Protein AF-A0A534VDP4-F1 (afdb_monomer)

Radius of gyration: 21.93 Å; Cα contacts (8 Å, |Δi|>4): 226; chains: 1; bounding box: 38×55×83 Å

Solvent-accessible surface area (backbone atoms only — not comparable to full-atom values): 10313 Å² total; per-residue (Å²): 131,83,80,79,76,60,38,31,53,46,37,20,30,48,20,50,58,31,51,79,58,46,34,67,37,34,38,38,36,49,53,99,68,32,39,43,32,43,25,36,64,66,76,95,73,63,87,63,66,56,49,60,52,45,65,58,39,66,80,67,73,79,76,67,51,76,46,76,42,43,55,71,54,36,49,51,47,34,54,53,57,58,73,68,61,74,84,68,97,62,83,78,63,57,87,42,54,25,48,43,32,20,39,52,15,44,52,38,51,75,67,62,44,46,68,41,36,37,37,38,44,94,60,35,36,37,40,30,30,26,44,89,87,64,52,78,46,76,51,76,43,49,54,73,73,49,48,65,60,42,48,52,67,58,52,59,66,68,60,77,78,73,83,80,77,79,84,87,81,78,85,88,86,83,90,87,132

Sequence (177 aa):
MAATKPYDEDLRAIGQALEARNISVFELKRLADRYVIEGTPQETSSLRTKVRQWYLQLRSGSIAESLTFRLADVEKLSQAGRAKRSRPRHLPDFYSVSNTLRTVGAYLDAKGVELVELHKRPISITLSYRDKEGHQQGEDRTVSSFYNLFLELYGKRGQQKTLTVKHPNSQPSALTS

Secondary structure (DSSP, 8-sta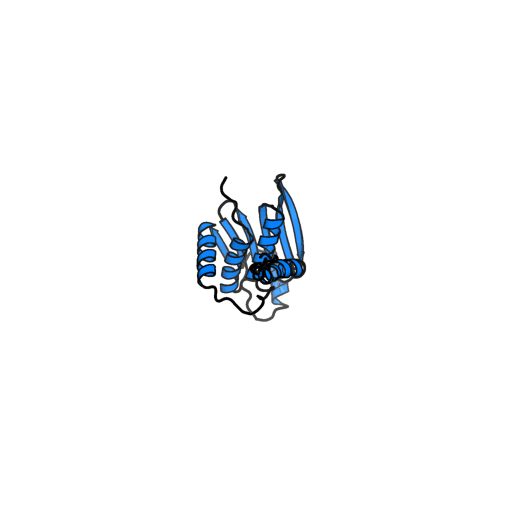te):
---PPPHHHHHHHHHHHHHTTTEEEEEEEE-SSEEEEEEEE---S-TTHHHHHHHHHHTTT---EEEEEEHHHHHHHHHHHHHT----SS---TTSHHHHHHHHHHHHHHHT-EEEEEEE-SSEEEEEEE-TTS-EEEEEEEGGGGHHHHHHHHHHHHHTTS---------------

Nearest PDB structures (foldseek):
  7ype-assembly1_A  TM=2.762E-01  e=1.159E-01  African swine fever virus
  8yvp-assembly1_N  TM=1.868E-01  e=3.536E-01  Mus musculus
  6mse-assembly1_J  TM=1.710E-01  e=2.965E-01  Homo sapiens
  3unb-assembly2_s  TM=1.964E-01  e=1.364E+00  Mus musculus
  6upl-assembly1_G  TM=1.702E-01  e=7.152E-01  Homo sapiens

Structure (mmCIF, N/CA/C/O backbone):
data_AF-A0A534VDP4-F1
#
_entry.id   AF-A0A534VDP4-F1
#
loop_
_atom_site.group_PDB
_atom_site.id
_atom_site.type_symbol
_atom_site.label_atom_id
_atom_site.label_alt_id
_atom_site.label_comp_id
_atom_site.label_asym_id
_atom_site.label_entity_id
_atom_site.label_seq_id
_atom_site.pdbx_PDB_ins_code
_atom_site.Cartn_x
_atom_site.Cartn_y
_atom_site.Cartn_z
_atom_site.occupancy
_atom_site.B_iso_or_equiv
_atom_site.auth_seq_id
_atom_site.auth_comp_id
_atom_site.auth_asym_id
_atom_site.auth_atom_id
_atom_site.pdbx_PDB_model_num
ATOM 1 N N . MET A 1 1 ? -20.821 -11.736 11.669 1.00 28.06 1 MET A N 1
ATOM 2 C CA . MET A 1 1 ? -20.000 -10.603 11.194 1.00 28.06 1 MET A CA 1
ATOM 3 C C . MET A 1 1 ? -18.763 -11.187 10.537 1.00 28.06 1 MET A C 1
ATOM 5 O O . MET A 1 1 ? -18.021 -11.882 11.216 1.00 28.06 1 MET A O 1
ATOM 9 N N . ALA A 1 2 ? -18.613 -11.047 9.217 1.00 30.70 2 ALA A N 1
ATOM 10 C CA . ALA A 1 2 ? -17.430 -11.555 8.526 1.00 30.70 2 ALA A CA 1
ATOM 11 C C . ALA A 1 2 ? -16.209 -10.770 9.022 1.00 30.70 2 ALA A C 1
ATOM 13 O O . ALA A 1 2 ? -16.245 -9.543 9.022 1.00 30.70 2 ALA A O 1
ATOM 14 N N . ALA A 1 3 ? -15.177 -11.468 9.497 1.00 41.75 3 ALA A N 1
ATOM 15 C CA . ALA A 1 3 ? -13.932 -10.834 9.904 1.00 41.75 3 ALA A CA 1
ATOM 16 C C . ALA A 1 3 ? -13.376 -10.046 8.711 1.00 41.75 3 ALA A C 1
ATOM 18 O O . ALA A 1 3 ? -13.068 -10.628 7.669 1.00 41.75 3 ALA A O 1
ATOM 19 N N . THR A 1 4 ? -13.303 -8.725 8.845 1.00 59.84 4 THR A N 1
ATOM 20 C CA . THR A 1 4 ? -12.647 -7.861 7.868 1.00 59.84 4 THR A CA 1
ATOM 21 C C . THR A 1 4 ? -11.194 -8.320 7.780 1.00 59.84 4 THR A C 1
ATOM 23 O O . THR A 1 4 ? -10.489 -8.338 8.789 1.00 59.84 4 THR A O 1
ATOM 26 N N . LYS A 1 5 ? -10.772 -8.803 6.608 1.00 69.69 5 LYS A N 1
ATOM 27 C CA . LYS A 1 5 ? -9.397 -9.273 6.403 1.00 69.69 5 LYS A CA 1
ATOM 28 C C . LYS A 1 5 ? -8.413 -8.114 6.612 1.00 69.69 5 LYS A C 1
ATOM 30 O O . LYS A 1 5 ? -8.746 -6.992 6.230 1.00 69.69 5 LYS A O 1
ATOM 35 N N . PRO A 1 6 ? -7.233 -8.374 7.201 1.00 86.50 6 PRO A N 1
ATOM 36 C CA . PRO A 1 6 ? -6.252 -7.330 7.461 1.00 86.50 6 PRO A CA 1
ATOM 37 C C . PRO A 1 6 ? -5.629 -6.819 6.155 1.00 86.50 6 PRO A C 1
ATOM 39 O O . PRO A 1 6 ? -5.241 -7.597 5.276 1.00 86.50 6 PRO A O 1
ATOM 42 N N . TYR A 1 7 ? -5.518 -5.499 6.031 1.00 91.75 7 TYR A N 1
ATOM 43 C CA . TYR A 1 7 ? -4.929 -4.829 4.877 1.00 91.75 7 TYR A CA 1
ATOM 44 C C . TYR A 1 7 ? -3.449 -5.180 4.688 1.00 91.75 7 TYR A C 1
ATOM 46 O O . TYR A 1 7 ? -2.970 -5.174 3.553 1.00 91.75 7 TYR A O 1
ATOM 54 N N . ASP A 1 8 ? -2.703 -5.491 5.756 1.00 91.06 8 ASP A N 1
ATOM 55 C CA . ASP A 1 8 ? -1.277 -5.836 5.663 1.00 91.06 8 ASP A CA 1
ATOM 56 C C . ASP A 1 8 ? -0.998 -7.063 4.777 1.00 91.06 8 ASP A C 1
ATOM 58 O O . ASP A 1 8 ? 0.083 -7.176 4.184 1.00 91.06 8 ASP A O 1
ATOM 62 N N . GLU A 1 9 ? -1.946 -7.994 4.684 1.00 89.69 9 GLU A N 1
ATOM 63 C CA . GLU A 1 9 ? -1.831 -9.187 3.849 1.00 89.69 9 GLU A CA 1
ATOM 64 C C . GLU A 1 9 ? -2.246 -8.910 2.408 1.00 89.69 9 GLU A C 1
ATOM 66 O O . GLU A 1 9 ? -1.493 -9.240 1.486 1.00 89.69 9 GLU A O 1
ATOM 71 N N . ASP A 1 10 ? -3.399 -8.267 2.223 1.00 91.69 10 ASP A N 1
ATOM 72 C CA . ASP A 1 10 ? -3.954 -7.974 0.902 1.00 91.69 10 ASP A CA 1
ATOM 73 C C . ASP A 1 10 ? -3.053 -7.006 0.129 1.00 91.69 10 ASP A C 1
ATOM 75 O O . ASP A 1 10 ? -2.630 -7.295 -0.995 1.00 91.69 10 ASP A O 1
ATOM 79 N N . LEU A 1 11 ? -2.667 -5.887 0.751 1.00 93.31 11 LEU A N 1
ATOM 80 C CA . LEU A 1 11 ? -1.821 -4.882 0.106 1.00 93.31 11 LEU A CA 1
ATOM 81 C C . LEU A 1 11 ? -0.418 -5.415 -0.187 1.00 93.31 11 LEU A C 1
ATOM 83 O O . LEU A 1 11 ? 0.186 -5.055 -1.198 1.00 93.31 11 LEU A O 1
ATOM 87 N N . ARG A 1 12 ? 0.099 -6.326 0.641 1.00 92.38 12 ARG A N 1
ATOM 88 C CA . ARG A 1 12 ? 1.360 -7.012 0.348 1.00 92.38 12 ARG A CA 1
ATOM 89 C C . ARG A 1 12 ? 1.243 -7.887 -0.898 1.00 92.38 12 ARG A C 1
ATOM 91 O O . ARG A 1 12 ? 2.134 -7.836 -1.742 1.00 92.38 12 ARG A O 1
ATOM 98 N N . ALA A 1 13 ? 0.199 -8.711 -0.995 1.00 90.81 13 ALA A N 1
ATOM 99 C CA . ALA A 1 13 ? -0.000 -9.607 -2.134 1.00 90.81 13 ALA A CA 1
ATOM 100 C C . ALA A 1 13 ? -0.177 -8.816 -3.439 1.00 90.81 13 ALA A C 1
ATOM 102 O O . ALA A 1 13 ? 0.440 -9.148 -4.452 1.00 90.81 13 ALA A O 1
ATOM 103 N N . ILE A 1 14 ? -0.936 -7.717 -3.386 1.00 91.56 14 ILE A N 1
ATOM 104 C CA . ILE A 1 14 ? -1.057 -6.763 -4.494 1.00 91.56 14 ILE A CA 1
ATOM 105 C C . ILE A 1 14 ? 0.315 -6.179 -4.841 1.00 91.56 14 ILE A C 1
ATOM 107 O O . ILE A 1 14 ? 0.711 -6.206 -6.002 1.00 91.56 14 ILE A O 1
ATOM 111 N N . GLY A 1 15 ? 1.085 -5.725 -3.850 1.00 91.62 15 GLY A N 1
ATOM 112 C CA . GLY A 1 15 ? 2.423 -5.180 -4.078 1.00 91.62 15 GLY A CA 1
ATOM 113 C C . GLY A 1 15 ? 3.367 -6.152 -4.781 1.00 91.62 15 GLY A C 1
ATOM 114 O O . GLY A 1 15 ? 4.070 -5.749 -5.697 1.00 91.62 15 GLY A O 1
ATOM 115 N N . GLN A 1 16 ? 3.328 -7.441 -4.435 1.00 90.75 16 GLN A N 1
ATOM 116 C CA . GLN A 1 16 ? 4.116 -8.467 -5.129 1.00 90.75 16 GLN A CA 1
ATOM 117 C C . GLN A 1 16 ? 3.696 -8.633 -6.598 1.00 90.75 16 GLN A C 1
ATOM 119 O O . GLN A 1 16 ? 4.545 -8.820 -7.470 1.00 90.75 16 GLN A O 1
ATOM 124 N N . ALA A 1 17 ? 2.394 -8.557 -6.888 1.00 88.19 17 ALA A N 1
ATOM 125 C CA . ALA A 1 17 ? 1.888 -8.616 -8.258 1.00 88.19 17 ALA A CA 1
ATOM 126 C C . ALA A 1 17 ? 2.292 -7.379 -9.081 1.00 88.19 17 ALA A C 1
ATOM 128 O O . ALA A 1 17 ? 2.595 -7.511 -10.266 1.00 88.19 17 ALA A O 1
ATOM 129 N N . LEU A 1 18 ? 2.334 -6.198 -8.455 1.00 89.44 18 LEU A N 1
ATOM 130 C CA . LEU A 1 18 ? 2.801 -4.958 -9.083 1.00 89.44 18 LEU A CA 1
ATOM 131 C C . LEU A 1 18 ? 4.311 -4.982 -9.346 1.00 89.44 18 LEU A C 1
ATOM 133 O O . LEU A 1 18 ? 4.746 -4.602 -10.431 1.00 89.44 18 LEU A O 1
ATOM 137 N N . GLU A 1 19 ? 5.109 -5.499 -8.409 1.00 88.38 19 GLU A N 1
ATOM 138 C CA . GLU A 1 19 ? 6.558 -5.682 -8.587 1.00 88.38 19 GLU A CA 1
ATOM 139 C C . GLU A 1 19 ? 6.879 -6.609 -9.756 1.00 88.38 19 GLU A C 1
ATOM 141 O O . GLU A 1 19 ? 7.752 -6.297 -10.560 1.00 88.38 19 GLU A O 1
ATOM 146 N N . ALA A 1 20 ? 6.130 -7.705 -9.909 1.00 85.44 20 ALA A N 1
ATOM 147 C CA . ALA A 1 20 ? 6.290 -8.615 -11.042 1.00 85.44 20 ALA A CA 1
ATOM 148 C C . ALA A 1 20 ? 6.021 -7.944 -12.407 1.00 85.44 20 ALA A C 1
ATOM 150 O O . ALA A 1 20 ? 6.460 -8.459 -13.434 1.00 85.44 20 ALA A O 1
ATOM 151 N N . ARG A 1 21 ? 5.319 -6.802 -12.418 1.00 82.94 21 ARG A N 1
ATOM 152 C CA . ARG A 1 21 ? 5.033 -5.967 -13.597 1.00 82.94 21 ARG A CA 1
ATOM 153 C C . ARG A 1 21 ? 5.876 -4.685 -13.651 1.00 82.94 21 ARG A C 1
ATOM 155 O O . ARG A 1 21 ? 5.637 -3.838 -14.503 1.00 82.94 21 ARG A O 1
ATOM 162 N N . ASN A 1 22 ? 6.855 -4.523 -12.755 1.00 82.62 22 ASN A N 1
ATOM 163 C CA . ASN A 1 22 ? 7.667 -3.308 -12.607 1.00 82.62 22 ASN A CA 1
ATOM 164 C C . ASN A 1 22 ? 6.840 -2.023 -12.383 1.00 82.62 22 ASN A C 1
ATOM 166 O O . ASN A 1 22 ? 7.230 -0.938 -12.817 1.00 82.62 22 ASN A O 1
ATOM 170 N N . ILE A 1 23 ? 5.699 -2.127 -11.696 1.00 86.06 23 ILE A N 1
ATOM 171 C CA . ILE A 1 23 ? 4.844 -0.984 -11.355 1.00 86.06 23 ILE A CA 1
ATOM 172 C C . ILE A 1 23 ? 5.203 -0.493 -9.949 1.00 86.06 23 ILE A C 1
ATOM 174 O O . ILE A 1 23 ? 5.001 -1.197 -8.961 1.00 86.06 23 ILE A O 1
ATOM 178 N N . SER A 1 24 ? 5.711 0.737 -9.850 1.00 84.94 24 SER A N 1
ATOM 179 C CA . SER A 1 24 ? 6.123 1.366 -8.579 1.00 84.94 24 SER A CA 1
ATOM 180 C C . SER A 1 24 ? 5.369 2.660 -8.243 1.00 84.94 24 SER A C 1
ATOM 182 O O . SER A 1 24 ? 5.403 3.121 -7.095 1.00 84.94 24 SER A O 1
ATOM 184 N N . VAL A 1 25 ? 4.659 3.215 -9.231 1.00 87.44 25 VAL A N 1
ATOM 185 C CA . VAL A 1 25 ? 3.785 4.388 -9.125 1.00 87.44 25 VAL A CA 1
ATOM 186 C C . VAL A 1 25 ? 2.396 3.989 -9.598 1.00 87.44 25 VAL A C 1
ATOM 188 O O . VAL A 1 25 ? 2.236 3.503 -10.718 1.00 87.44 25 VAL A O 1
ATOM 191 N N . PHE A 1 26 ? 1.408 4.161 -8.727 1.00 90.50 26 PHE A N 1
ATOM 192 C CA . PHE A 1 26 ? 0.043 3.724 -8.989 1.00 90.50 26 PHE A CA 1
ATOM 193 C C . PHE A 1 26 ? -0.956 4.407 -8.060 1.00 90.50 26 PHE A C 1
ATOM 195 O O . PHE A 1 26 ? -0.600 5.004 -7.040 1.00 90.50 26 PHE A O 1
ATOM 202 N N . GLU A 1 27 ? -2.218 4.279 -8.424 1.00 92.12 27 GLU A N 1
ATOM 203 C CA . GLU A 1 27 ? -3.387 4.604 -7.625 1.00 92.12 27 GLU A CA 1
ATOM 204 C C . GLU A 1 27 ? -4.141 3.309 -7.363 1.00 92.12 27 GLU A C 1
ATOM 206 O O . GLU A 1 27 ? -4.263 2.467 -8.245 1.00 92.12 27 GLU A O 1
ATOM 211 N N . LEU A 1 28 ? -4.596 3.115 -6.135 1.00 94.00 28 LEU A N 1
ATOM 212 C CA . LEU A 1 28 ? -5.324 1.940 -5.694 1.00 94.00 28 LEU A CA 1
ATOM 213 C C . LEU A 1 28 ? -6.603 2.408 -5.017 1.00 94.00 28 LEU A C 1
ATOM 215 O O . LEU A 1 28 ? -6.559 3.134 -4.030 1.00 94.00 28 LEU A O 1
ATOM 219 N N . LYS A 1 29 ? -7.741 1.946 -5.521 1.00 93.19 29 LYS A N 1
ATOM 220 C CA . LYS A 1 29 ? -9.065 2.185 -4.951 1.00 93.19 29 LYS A CA 1
ATOM 221 C C . LYS A 1 29 ? -9.602 0.899 -4.354 1.00 93.19 29 LYS A C 1
ATOM 223 O O . LYS A 1 29 ? -9.562 -0.165 -4.984 1.00 93.19 29 LYS A O 1
ATOM 228 N N . ARG A 1 30 ? -10.120 0.998 -3.135 1.00 91.38 30 ARG A N 1
ATOM 229 C CA . ARG A 1 30 ? -10.816 -0.095 -2.464 1.00 91.38 30 ARG A CA 1
ATOM 230 C C . ARG A 1 30 ? -12.316 0.080 -2.688 1.00 91.38 30 ARG A C 1
ATOM 232 O O . ARG A 1 30 ? -12.925 1.025 -2.205 1.00 91.38 30 ARG A O 1
ATOM 239 N N . LEU A 1 31 ? -12.904 -0.850 -3.435 1.00 88.06 31 LEU A N 1
ATOM 240 C CA . LEU A 1 31 ? -14.358 -0.988 -3.574 1.00 88.06 31 LEU A CA 1
ATOM 241 C C . LEU A 1 31 ? -14.849 -2.092 -2.632 1.00 88.06 31 LEU A C 1
ATOM 243 O O . LEU A 1 31 ? -14.029 -2.754 -2.019 1.00 88.06 31 LEU A O 1
ATOM 247 N N . ALA A 1 32 ? -16.151 -2.353 -2.521 1.00 83.25 32 ALA A N 1
ATOM 248 C CA . ALA A 1 32 ? -16.665 -3.352 -1.571 1.00 83.25 32 ALA A CA 1
ATOM 249 C C . ALA A 1 32 ? -16.047 -4.764 -1.751 1.00 83.25 32 ALA A C 1
ATOM 251 O O . ALA A 1 32 ? -15.621 -5.397 -0.783 1.00 83.25 32 ALA A O 1
ATOM 252 N N . ASP A 1 33 ? -15.913 -5.252 -2.989 1.00 85.12 33 ASP A N 1
ATOM 253 C CA . ASP A 1 33 ? -15.540 -6.644 -3.305 1.00 85.12 33 ASP A CA 1
ATOM 254 C C . ASP A 1 33 ? -14.214 -6.797 -4.076 1.00 85.12 33 ASP A C 1
ATOM 256 O O . ASP A 1 33 ? -13.807 -7.914 -4.416 1.00 85.12 33 ASP A O 1
ATOM 260 N N . ARG A 1 34 ? -13.531 -5.685 -4.371 1.00 88.62 34 ARG A N 1
ATOM 261 C CA . ARG A 1 34 ? -12.322 -5.674 -5.204 1.00 88.62 34 ARG A CA 1
ATOM 262 C C . ARG A 1 34 ? -11.394 -4.502 -4.904 1.00 88.62 34 ARG A C 1
ATOM 264 O O . ARG A 1 34 ? -11.778 -3.537 -4.239 1.00 88.62 34 ARG A O 1
ATOM 271 N N . TYR A 1 35 ? -10.191 -4.605 -5.449 1.00 90.56 35 TYR A N 1
ATOM 272 C CA . TYR A 1 35 ? -9.223 -3.531 -5.589 1.00 90.56 35 TYR A CA 1
ATOM 273 C C . TYR A 1 35 ? -9.097 -3.165 -7.066 1.00 90.56 35 TYR A C 1
ATOM 275 O O . TYR A 1 35 ? -8.956 -4.049 -7.915 1.00 90.56 35 TYR A O 1
ATOM 283 N N . VAL A 1 36 ? -9.145 -1.871 -7.363 1.00 90.38 36 VAL A N 1
ATOM 284 C CA . VAL A 1 36 ? -8.879 -1.329 -8.700 1.00 90.38 36 VAL A CA 1
ATOM 285 C C . VAL A 1 36 ? -7.581 -0.548 -8.619 1.00 90.38 36 VAL A C 1
ATOM 287 O O . VAL A 1 36 ? -7.458 0.339 -7.780 1.00 90.38 36 VAL A O 1
ATOM 290 N N . ILE A 1 37 ? -6.606 -0.919 -9.437 1.00 89.81 37 ILE A N 1
ATOM 291 C CA . ILE A 1 37 ? -5.291 -0.301 -9.483 1.00 89.81 37 ILE A CA 1
ATOM 292 C C . ILE A 1 37 ? -5.104 0.305 -10.864 1.00 89.81 37 ILE A C 1
ATOM 294 O O . ILE A 1 37 ? -5.329 -0.355 -11.872 1.00 89.81 37 ILE A O 1
ATOM 298 N N . GLU A 1 38 ? -4.640 1.540 -10.906 1.00 86.19 38 GLU A N 1
ATOM 299 C CA . GLU A 1 38 ? -4.194 2.207 -12.121 1.00 86.19 38 GLU A CA 1
ATOM 300 C C . GLU A 1 38 ? -2.721 2.547 -11.928 1.00 86.19 38 GLU A C 1
ATOM 302 O O . GLU A 1 38 ? -2.361 3.332 -11.051 1.00 86.19 38 GLU A O 1
ATOM 307 N N . GLY A 1 39 ? -1.843 1.892 -12.681 1.00 75.88 39 GLY A N 1
ATOM 308 C CA . GLY A 1 39 ? -0.401 1.988 -12.483 1.00 75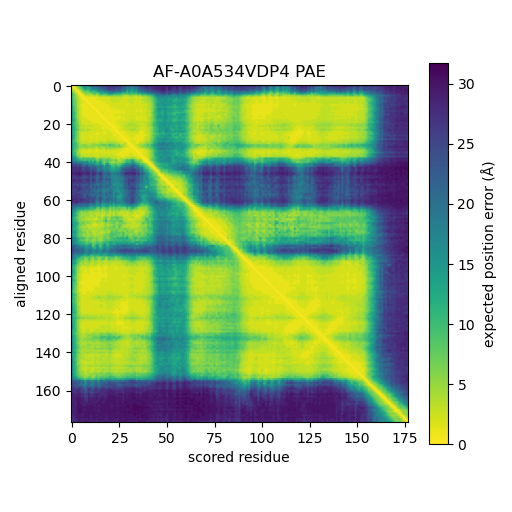.88 39 GLY A CA 1
ATOM 309 C C . GLY A 1 39 ? 0.355 2.089 -13.791 1.00 75.88 39 GLY A C 1
ATOM 310 O O . GLY A 1 39 ? -0.142 1.720 -14.847 1.00 75.88 39 GLY A O 1
ATOM 311 N N . THR A 1 40 ? 1.577 2.600 -13.731 1.00 65.25 40 THR A N 1
ATOM 312 C CA . THR A 1 40 ? 2.453 2.682 -14.905 1.00 65.25 40 THR A CA 1
ATOM 313 C C . THR A 1 40 ? 3.707 1.845 -14.676 1.00 65.25 40 THR A C 1
ATOM 315 O O . THR A 1 40 ? 4.351 2.025 -13.633 1.00 65.25 40 THR A O 1
ATOM 318 N N . PRO A 1 41 ? 4.102 0.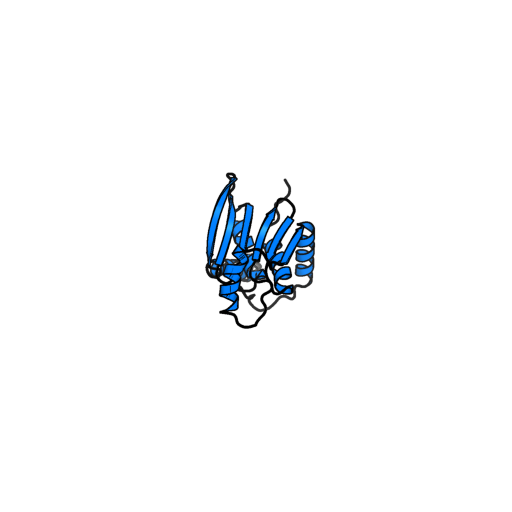979 -15.627 1.00 65.19 41 PRO A N 1
ATOM 319 C CA . PRO A 1 41 ? 5.400 0.316 -15.589 1.00 65.19 41 PRO A CA 1
ATOM 320 C C . PRO A 1 41 ? 6.543 1.339 -15.615 1.00 65.19 41 PRO A C 1
ATOM 322 O O . PRO A 1 41 ? 6.515 2.312 -16.372 1.00 65.19 41 PRO A O 1
ATOM 325 N N . GLN A 1 42 ? 7.563 1.136 -14.787 1.00 60.16 42 GLN A N 1
ATOM 326 C CA . GLN A 1 42 ? 8.746 1.990 -14.747 1.00 60.16 42 GLN A CA 1
ATOM 327 C C . GLN A 1 42 ? 9.797 1.484 -15.752 1.00 60.16 42 GLN A C 1
ATOM 329 O O . GLN A 1 42 ? 10.592 0.609 -15.422 1.00 60.16 42 GLN A O 1
ATOM 334 N N . GLU A 1 43 ? 9.844 2.036 -16.972 1.00 51.22 43 GLU A N 1
ATOM 335 C CA . GLU A 1 43 ? 10.967 1.777 -17.892 1.00 51.22 43 GLU A CA 1
ATOM 336 C C . GLU A 1 43 ? 12.214 2.600 -17.522 1.00 51.22 43 GLU A C 1
ATOM 338 O O . GLU A 1 43 ? 12.180 3.819 -17.335 1.00 51.22 43 GLU A O 1
ATOM 343 N N . THR A 1 44 ? 13.354 1.917 -17.447 1.00 46.41 44 THR A N 1
ATOM 344 C CA . THR A 1 44 ? 14.631 2.381 -16.885 1.00 46.41 44 THR A CA 1
ATOM 345 C C . THR A 1 44 ? 15.473 3.246 -17.833 1.00 46.41 44 THR A C 1
ATOM 347 O O . THR A 1 44 ? 16.694 3.102 -17.876 1.00 46.41 44 THR A O 1
ATOM 350 N N . SER A 1 45 ? 14.880 4.168 -18.599 1.00 41.16 45 SER A N 1
ATOM 351 C CA . SER A 1 45 ? 15.663 5.080 -19.453 1.00 41.16 45 SER A CA 1
ATOM 352 C C . SER A 1 45 ? 15.225 6.545 -19.330 1.00 41.16 45 SER A C 1
ATOM 354 O O . SER A 1 45 ? 14.087 6.898 -19.636 1.00 41.16 45 SER A O 1
ATOM 356 N N . SER A 1 46 ? 16.179 7.375 -18.872 1.00 50.72 46 SER A N 1
ATOM 357 C CA . SER A 1 46 ? 16.168 8.847 -18.712 1.00 50.72 46 SER A CA 1
ATOM 358 C C . SER A 1 46 ? 15.155 9.448 -17.711 1.00 50.72 46 SER A C 1
ATOM 360 O O . SER A 1 46 ? 14.278 10.253 -18.027 1.00 50.72 46 SER A O 1
ATOM 362 N N . LEU A 1 47 ? 15.384 9.116 -16.435 1.00 52.66 47 LEU A N 1
ATOM 363 C CA . LEU A 1 47 ? 14.566 9.366 -15.234 1.00 52.66 47 LEU A CA 1
ATOM 364 C C . LEU A 1 47 ? 14.256 10.828 -14.833 1.00 52.66 47 LEU A C 1
ATOM 366 O O . LEU A 1 47 ? 13.657 11.031 -13.786 1.00 52.66 47 LEU A O 1
ATOM 370 N N . ARG A 1 48 ? 14.638 11.868 -15.582 1.00 52.44 48 ARG A N 1
ATOM 371 C CA . ARG A 1 48 ? 14.318 13.267 -15.191 1.00 52.44 48 ARG A CA 1
ATOM 372 C C . ARG A 1 48 ? 13.405 13.976 -16.182 1.00 52.44 48 ARG A C 1
ATOM 374 O O . ARG A 1 48 ? 12.475 14.667 -15.777 1.00 52.44 48 ARG A O 1
ATOM 381 N N . THR A 1 49 ? 13.620 13.759 -17.473 1.00 51.22 49 THR A N 1
ATOM 382 C CA . THR A 1 49 ? 12.872 14.446 -18.534 1.00 51.22 49 THR A CA 1
ATOM 383 C C . THR A 1 49 ? 11.517 13.791 -18.778 1.00 51.22 49 THR A C 1
ATOM 385 O O . THR A 1 49 ? 10.501 14.482 -18.839 1.00 51.22 49 THR A O 1
ATOM 388 N N . LYS A 1 50 ? 11.478 12.450 -18.793 1.00 51.81 50 LYS A N 1
ATOM 389 C CA . LYS A 1 50 ? 10.224 11.694 -18.898 1.00 51.81 50 LYS A CA 1
ATOM 390 C C . LYS A 1 50 ? 9.344 11.889 -17.676 1.00 51.81 50 LYS A C 1
ATOM 392 O O . LYS A 1 50 ? 8.134 11.914 -17.811 1.00 51.81 50 LYS A O 1
ATOM 397 N N . VAL A 1 51 ? 9.948 12.117 -16.508 1.00 55.12 51 VAL A N 1
ATOM 398 C CA . VAL A 1 51 ? 9.219 12.313 -15.253 1.00 55.12 51 VAL A CA 1
ATOM 399 C C . VAL A 1 51 ? 8.334 13.550 -15.263 1.00 55.12 51 VAL A C 1
ATOM 401 O O . VAL A 1 51 ? 7.158 13.512 -14.903 1.00 55.12 51 VAL A O 1
ATOM 404 N N . ARG A 1 52 ? 8.892 14.648 -15.763 1.00 55.88 52 ARG A N 1
ATOM 405 C CA . ARG A 1 52 ? 8.166 15.902 -15.913 1.00 55.88 52 ARG A CA 1
ATOM 406 C C . ARG A 1 52 ? 7.085 15.817 -16.996 1.00 55.88 52 ARG A C 1
ATOM 408 O O . ARG A 1 52 ? 6.001 16.355 -16.792 1.00 55.88 52 ARG A O 1
ATOM 415 N N . GLN A 1 53 ? 7.356 15.129 -18.110 1.00 55.41 53 GLN A N 1
ATOM 416 C CA . GLN A 1 53 ? 6.338 14.861 -19.135 1.00 55.41 53 GLN A CA 1
ATOM 417 C C . GLN A 1 53 ? 5.217 13.953 -18.605 1.00 55.41 53 GLN A C 1
ATOM 419 O O . GLN A 1 53 ? 4.051 14.241 -18.843 1.00 55.41 53 GLN A O 1
ATOM 424 N N . TRP A 1 54 ? 5.538 12.940 -17.795 1.00 52.91 54 TRP A N 1
ATOM 425 C CA . TRP A 1 54 ? 4.558 12.040 -17.178 1.00 52.91 54 TRP A CA 1
ATOM 426 C C . TRP A 1 54 ? 3.618 12.792 -16.215 1.00 52.91 54 TRP A C 1
ATOM 428 O O . TRP A 1 54 ? 2.409 12.560 -16.249 1.00 52.91 54 TRP A O 1
ATOM 438 N N . TYR A 1 55 ? 4.132 13.718 -15.391 1.00 55.25 55 TYR A N 1
ATOM 439 C CA . TYR A 1 55 ? 3.297 14.515 -14.475 1.00 55.25 55 TYR A CA 1
ATOM 440 C C . TYR A 1 55 ? 2.265 15.372 -15.231 1.00 55.25 55 TYR A C 1
ATOM 442 O O . TYR A 1 55 ? 1.143 15.563 -14.762 1.00 55.25 55 TYR A O 1
ATOM 450 N N . LEU A 1 56 ? 2.622 15.847 -16.430 1.00 56.78 56 LEU A N 1
ATOM 451 C CA . LEU A 1 56 ? 1.703 16.538 -17.337 1.00 56.78 56 LEU A CA 1
ATOM 452 C C . LEU A 1 56 ? 0.710 15.566 -18.005 1.00 56.78 56 LEU A C 1
ATOM 454 O O . LEU A 1 56 ? -0.449 15.923 -18.189 1.00 56.78 56 LEU A O 1
ATOM 458 N N . GLN A 1 57 ? 1.125 14.332 -18.305 1.00 52.59 57 GLN A N 1
ATOM 459 C CA . GLN A 1 57 ? 0.305 13.328 -18.997 1.00 52.59 57 GLN A CA 1
ATOM 460 C C . GLN A 1 57 ? -0.712 12.603 -18.095 1.00 52.59 57 GLN A C 1
ATOM 462 O O . GLN A 1 57 ? -1.770 12.213 -18.580 1.00 52.59 57 GLN A O 1
ATOM 467 N N . LEU A 1 58 ? -0.465 12.464 -16.783 1.00 48.12 58 LEU A N 1
ATOM 468 C CA . LEU A 1 58 ? -1.485 11.995 -15.820 1.00 48.12 58 LEU A CA 1
ATOM 469 C C . LEU A 1 58 ? -2.675 12.948 -15.734 1.00 48.12 58 LEU A C 1
ATOM 471 O O . LEU A 1 58 ? -3.797 12.498 -15.535 1.00 48.12 58 LEU A O 1
ATOM 475 N N . ARG A 1 59 ? -2.461 14.252 -15.949 1.00 54.84 59 ARG A N 1
ATOM 476 C CA . ARG A 1 59 ? -3.577 15.196 -16.090 1.00 54.84 59 ARG A CA 1
ATOM 477 C C . ARG A 1 59 ? -4.360 15.010 -17.397 1.00 54.84 59 ARG A C 1
ATOM 479 O O . ARG A 1 59 ? -5.435 15.583 -17.512 1.00 54.84 59 ARG A O 1
ATOM 486 N N . SER A 1 60 ? -3.848 14.229 -18.358 1.00 52.50 60 SER A N 1
ATOM 487 C CA . SER A 1 60 ? -4.469 13.989 -19.671 1.00 52.50 60 SER A CA 1
ATOM 488 C C . SER A 1 60 ? -4.834 12.517 -19.969 1.00 52.50 60 SER A C 1
ATOM 490 O O . SER A 1 60 ? -5.285 12.231 -21.075 1.00 52.50 60 SER A O 1
ATOM 492 N N . GLY A 1 61 ? -4.669 11.586 -19.017 1.00 49.28 61 GLY A N 1
ATOM 493 C CA . GLY A 1 61 ? -5.379 10.295 -18.976 1.00 49.28 61 GLY A CA 1
ATOM 494 C C . GLY A 1 61 ? -4.961 9.144 -19.914 1.00 49.28 61 GLY A C 1
ATOM 495 O O . GLY A 1 61 ? -5.762 8.234 -20.086 1.00 49.28 61 GLY A O 1
ATOM 496 N N . SER A 1 62 ? -3.770 9.121 -20.534 1.00 51.88 62 SER A N 1
ATOM 497 C CA . SER A 1 62 ? -3.562 8.258 -21.727 1.00 51.88 62 SER A CA 1
ATOM 498 C C . SER A 1 62 ? -2.598 7.044 -21.656 1.00 51.88 62 SER A C 1
ATOM 500 O O . SER A 1 62 ? -2.412 6.423 -22.698 1.00 51.88 62 SER A O 1
ATOM 502 N N . ILE A 1 63 ? -1.966 6.642 -20.536 1.00 52.19 63 ILE A N 1
ATOM 503 C CA . ILE A 1 63 ? -1.016 5.480 -20.552 1.00 52.19 63 ILE A CA 1
ATOM 504 C C . ILE A 1 63 ? -0.993 4.644 -19.245 1.00 52.19 63 ILE A C 1
ATOM 506 O O . ILE A 1 63 ? 0.034 4.076 -18.884 1.00 52.19 63 ILE A O 1
ATOM 510 N N . ALA A 1 64 ? -2.086 4.582 -18.480 1.00 58.66 64 ALA A N 1
ATOM 511 C CA . ALA A 1 64 ? -2.125 3.768 -17.257 1.00 58.66 64 ALA A CA 1
ATOM 512 C C . ALA A 1 64 ? -2.529 2.314 -17.566 1.00 58.66 64 ALA A C 1
ATOM 514 O O . ALA A 1 64 ? -3.532 2.070 -18.235 1.00 58.66 64 ALA A O 1
ATOM 515 N N . GLU A 1 65 ? -1.773 1.343 -17.055 1.00 67.12 65 GLU A N 1
ATOM 516 C CA . GLU A 1 65 ? -2.202 -0.051 -16.989 1.00 67.12 65 GLU A CA 1
ATOM 517 C C . GLU A 1 65 ? -3.238 -0.178 -15.862 1.00 67.12 65 GLU A C 1
ATOM 519 O O . GLU A 1 65 ? -2.939 0.067 -14.689 1.00 67.12 65 GLU A O 1
ATOM 524 N N . SER A 1 66 ? -4.477 -0.527 -16.219 1.00 75.56 66 SER A N 1
ATOM 525 C CA . SER A 1 66 ? -5.547 -0.770 -15.248 1.00 75.56 66 SER A CA 1
ATOM 526 C C . SER A 1 66 ? -5.575 -2.249 -14.865 1.00 75.56 66 SER A C 1
ATOM 528 O O . SER A 1 66 ? -5.758 -3.129 -15.708 1.00 75.56 66 SER A O 1
ATOM 530 N N . LEU A 1 67 ? -5.389 -2.531 -13.580 1.00 80.81 67 LEU A N 1
ATOM 531 C CA . LEU A 1 67 ? -5.419 -3.860 -12.985 1.00 80.81 67 LEU A CA 1
ATOM 532 C C . LEU A 1 67 ? -6.577 -3.935 -11.997 1.00 80.81 67 LEU A C 1
ATOM 534 O O . LEU A 1 67 ? -6.679 -3.134 -11.076 1.00 80.81 67 LEU A O 1
ATOM 538 N N . THR A 1 68 ? -7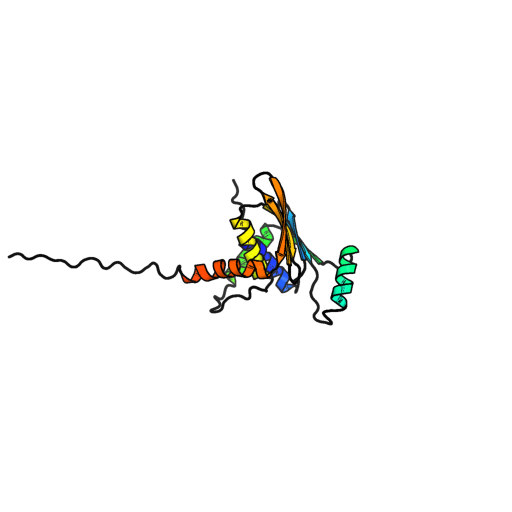.438 -4.937 -12.144 1.00 83.38 68 THR A N 1
ATOM 539 C CA . THR A 1 68 ? -8.507 -5.198 -11.174 1.00 83.38 68 THR A CA 1
ATOM 540 C C . THR A 1 68 ? -8.257 -6.535 -10.497 1.00 83.38 68 THR A C 1
ATOM 542 O O . THR A 1 68 ? -8.171 -7.560 -11.169 1.00 83.38 68 THR A O 1
ATOM 545 N N . PHE A 1 69 ? -8.188 -6.536 -9.167 1.00 80.69 69 PHE A N 1
ATOM 546 C CA . PHE A 1 69 ? -8.079 -7.756 -8.370 1.00 80.69 69 PHE A CA 1
ATOM 547 C C . PHE A 1 69 ? -9.335 -7.935 -7.525 1.00 80.69 69 PHE A C 1
ATOM 549 O O . PHE A 1 69 ? -9.657 -7.093 -6.684 1.00 80.69 69 PHE A O 1
ATOM 556 N N . ARG A 1 70 ? -10.047 -9.051 -7.705 1.00 80.50 70 ARG A N 1
ATOM 557 C CA . ARG A 1 70 ? -11.110 -9.432 -6.765 1.00 80.50 70 ARG A CA 1
ATOM 558 C C . ARG A 1 70 ? -10.468 -9.891 -5.459 1.00 80.50 70 ARG A C 1
ATOM 560 O O . ARG A 1 70 ? -9.380 -10.463 -5.477 1.00 80.50 70 ARG A O 1
ATOM 567 N N . LEU A 1 71 ? -11.165 -9.732 -4.334 1.00 79.94 71 LEU A N 1
ATOM 568 C CA . LEU A 1 71 ? -10.650 -10.186 -3.031 1.00 79.94 71 LEU A CA 1
ATOM 569 C C . LEU A 1 71 ? -10.255 -11.673 -3.018 1.00 79.94 71 LEU A C 1
ATOM 571 O O . LEU A 1 71 ? -9.256 -12.048 -2.411 1.00 79.94 71 LEU A O 1
ATOM 575 N N . ALA A 1 72 ? -11.004 -12.516 -3.732 1.00 77.12 72 ALA A N 1
ATOM 576 C CA . ALA A 1 72 ? -10.694 -13.940 -3.862 1.00 77.12 72 ALA A CA 1
ATOM 577 C C . ALA A 1 72 ? -9.371 -14.199 -4.610 1.00 77.12 72 ALA A C 1
ATOM 579 O O . ALA A 1 72 ? -8.657 -15.151 -4.301 1.00 77.12 72 ALA A O 1
ATOM 580 N N . ASP A 1 73 ? -9.027 -13.350 -5.579 1.00 80.44 73 ASP A N 1
ATOM 581 C CA . ASP A 1 73 ? -7.783 -13.474 -6.341 1.00 80.44 73 ASP A CA 1
ATOM 582 C C . ASP A 1 73 ? -6.592 -12.986 -5.511 1.00 80.44 73 ASP A C 1
ATOM 584 O O . ASP A 1 73 ? -5.545 -13.632 -5.496 1.00 80.44 73 ASP A O 1
ATOM 588 N N . VAL A 1 74 ? -6.776 -11.905 -4.743 1.00 80.12 74 VAL A N 1
ATOM 589 C CA . VAL A 1 74 ? -5.781 -11.421 -3.770 1.00 80.12 74 VAL A CA 1
ATOM 590 C C . VAL A 1 74 ? -5.482 -12.490 -2.718 1.00 80.12 74 VAL A C 1
ATOM 592 O O . VAL A 1 74 ? -4.322 -12.741 -2.397 1.00 80.12 74 VAL A O 1
ATOM 595 N N . GLU A 1 75 ? -6.506 -13.195 -2.239 1.00 78.38 75 GLU A N 1
ATOM 596 C CA . GLU A 1 75 ? -6.330 -14.305 -1.306 1.00 78.38 75 GLU A CA 1
ATOM 597 C C . GLU A 1 75 ? -5.508 -15.450 -1.907 1.00 78.38 75 GLU A C 1
ATOM 599 O O . GLU A 1 75 ? -4.581 -15.941 -1.259 1.00 78.38 75 GLU A O 1
ATOM 604 N N . LYS A 1 76 ? -5.778 -15.844 -3.157 1.00 80.81 76 LYS A N 1
ATOM 605 C CA . LYS A 1 76 ? -4.972 -16.860 -3.853 1.00 80.81 76 LYS A CA 1
ATOM 606 C C . LYS A 1 76 ? -3.519 -16.412 -4.019 1.00 80.81 76 LYS A C 1
ATOM 608 O O . LYS A 1 76 ? -2.609 -17.207 -3.778 1.00 80.81 76 LYS A O 1
ATOM 613 N N . LEU A 1 77 ? -3.290 -15.145 -4.379 1.00 79.25 77 LEU A N 1
ATOM 614 C CA . LEU A 1 77 ? -1.947 -14.560 -4.472 1.00 79.25 77 LEU A CA 1
ATOM 615 C C . LEU A 1 77 ? -1.229 -14.601 -3.118 1.00 79.25 77 LEU A C 1
ATOM 617 O O . LEU A 1 77 ? -0.081 -15.041 -3.041 1.00 79.25 77 LEU A O 1
ATOM 621 N N . SER A 1 78 ? -1.923 -14.223 -2.042 1.00 76.31 78 SER A N 1
ATOM 622 C CA . SER A 1 78 ? -1.404 -14.287 -0.675 1.00 76.31 78 SER A CA 1
ATOM 623 C C . SER A 1 78 ? -1.033 -15.722 -0.294 1.00 76.31 78 SER A C 1
ATOM 625 O O . SER A 1 78 ? 0.095 -15.976 0.132 1.00 76.31 78 SER A O 1
ATOM 627 N N . GLN A 1 79 ? -1.922 -16.693 -0.521 1.00 75.38 79 GLN A N 1
ATOM 628 C CA . GLN A 1 79 ? -1.677 -18.110 -0.231 1.00 75.38 79 GLN A CA 1
ATOM 629 C C . GLN A 1 79 ? -0.477 -18.666 -1.014 1.00 75.38 79 GLN A C 1
ATOM 631 O O . GLN A 1 79 ? 0.411 -19.285 -0.419 1.00 75.38 79 GLN A O 1
ATOM 636 N N . ALA A 1 80 ? -0.382 -18.378 -2.314 1.00 73.31 80 ALA A N 1
ATOM 637 C CA . ALA A 1 80 ? 0.758 -18.775 -3.140 1.00 73.31 80 ALA A CA 1
ATOM 638 C C . ALA A 1 80 ? 2.073 -18.132 -2.656 1.00 73.31 80 ALA A C 1
ATOM 640 O O . ALA A 1 80 ? 3.110 -18.798 -2.576 1.00 73.31 80 ALA A O 1
ATOM 641 N N . GLY A 1 81 ? 2.033 -16.855 -2.263 1.00 68.19 81 GLY A N 1
ATOM 642 C CA . GLY A 1 81 ? 3.171 -16.143 -1.681 1.00 68.19 81 GLY A CA 1
ATOM 643 C C . GLY A 1 81 ? 3.594 -16.690 -0.311 1.00 68.19 81 GLY A C 1
ATOM 644 O O . GLY A 1 81 ? 4.781 -16.682 0.025 1.00 68.19 81 GLY A O 1
ATOM 645 N N . ARG A 1 82 ? 2.654 -17.214 0.489 1.00 68.06 82 ARG A N 1
ATOM 646 C CA . ARG A 1 82 ? 2.957 -17.914 1.750 1.00 68.06 82 ARG A CA 1
ATOM 647 C C . ARG A 1 82 ? 3.658 -19.249 1.505 1.00 68.06 82 ARG A C 1
ATOM 649 O O . ARG A 1 82 ? 4.591 -19.553 2.244 1.00 68.06 82 ARG A O 1
ATOM 656 N N . ALA A 1 83 ? 3.245 -20.001 0.484 1.00 63.84 83 ALA A N 1
ATOM 657 C CA . ALA A 1 83 ? 3.821 -21.304 0.150 1.00 63.84 83 ALA A CA 1
ATOM 658 C C . ALA A 1 83 ? 5.267 -21.205 -0.373 1.00 63.84 83 ALA A C 1
ATOM 660 O O . ALA A 1 83 ? 6.097 -22.049 -0.054 1.00 63.84 83 ALA A O 1
ATOM 661 N N . LYS A 1 84 ? 5.607 -20.134 -1.102 1.00 61.41 84 LYS A N 1
ATOM 662 C CA . LYS A 1 84 ? 6.958 -19.892 -1.653 1.00 61.41 84 LYS A CA 1
ATOM 663 C C . LYS A 1 84 ? 7.969 -19.319 -0.646 1.00 61.41 84 LYS A C 1
ATOM 665 O O . LYS A 1 84 ? 9.031 -18.834 -1.031 1.00 61.41 84 LYS A O 1
ATOM 670 N N . ARG A 1 85 ? 7.647 -19.302 0.649 1.00 62.75 85 ARG A N 1
ATOM 671 C CA . ARG A 1 85 ? 8.418 -18.558 1.650 1.00 62.75 85 ARG A CA 1
ATOM 672 C C . ARG A 1 85 ? 9.693 -19.300 2.071 1.00 62.75 85 ARG A C 1
ATOM 674 O O . ARG A 1 85 ? 9.701 -20.016 3.068 1.00 62.75 85 ARG A O 1
ATOM 681 N N . SER A 1 86 ? 10.802 -19.023 1.396 1.00 53.88 86 SER A N 1
ATOM 682 C CA . SER A 1 86 ? 12.148 -19.258 1.934 1.00 53.88 86 SER A CA 1
ATOM 683 C C . SER A 1 86 ? 12.417 -18.204 3.009 1.00 53.88 86 SER A C 1
ATOM 685 O O . SER A 1 86 ? 12.343 -17.016 2.711 1.00 53.88 86 SER A O 1
ATOM 687 N N . ARG A 1 87 ? 12.661 -18.590 4.271 1.00 55.50 87 ARG A N 1
ATOM 688 C CA . ARG A 1 87 ? 12.983 -17.635 5.352 1.00 55.50 87 ARG A CA 1
ATOM 689 C C . ARG A 1 87 ? 14.306 -16.927 5.028 1.00 55.50 87 ARG A C 1
ATOM 691 O O . ARG A 1 87 ? 15.347 -17.573 5.146 1.00 55.50 87 ARG A O 1
ATOM 698 N N . PRO A 1 88 ? 14.318 -15.631 4.671 1.00 53.38 88 PRO A N 1
ATOM 699 C CA . PRO A 1 88 ? 15.572 -14.925 4.486 1.00 53.38 88 PRO A CA 1
ATOM 700 C C . PRO A 1 88 ? 16.162 -14.648 5.870 1.00 53.38 88 PRO A C 1
ATOM 702 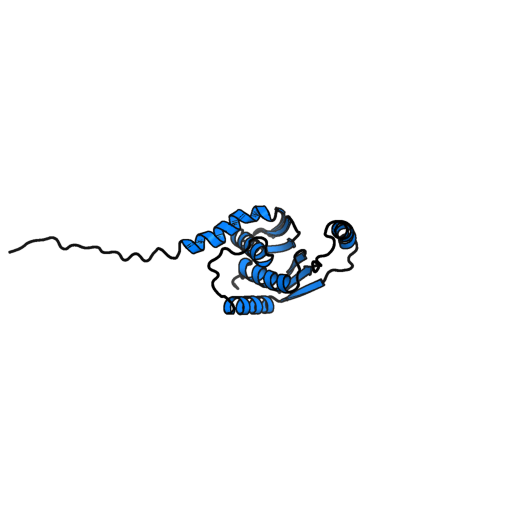O O . PRO A 1 88 ? 15.446 -14.258 6.793 1.00 53.38 88 PRO A O 1
ATOM 705 N N . ARG A 1 89 ? 17.475 -14.832 6.020 1.00 58.03 89 ARG A N 1
ATOM 706 C CA . ARG A 1 89 ? 18.225 -14.433 7.223 1.00 58.03 89 ARG A CA 1
ATOM 707 C C . ARG A 1 89 ? 18.379 -12.902 7.330 1.00 58.03 89 ARG A C 1
ATOM 709 O O . ARG A 1 89 ? 18.868 -12.414 8.341 1.00 58.03 89 ARG A O 1
ATOM 716 N N . HIS A 1 90 ? 17.949 -12.162 6.303 1.00 67.88 90 HIS A N 1
ATOM 717 C CA . HIS A 1 90 ? 18.132 -10.720 6.144 1.00 67.88 90 HIS A CA 1
ATOM 718 C C . HIS A 1 90 ? 16.814 -9.948 6.272 1.00 67.88 90 HIS A C 1
ATOM 720 O O . HIS A 1 90 ? 15.743 -10.458 5.929 1.00 67.88 90 HIS A O 1
ATOM 726 N N . LEU A 1 91 ? 16.915 -8.710 6.762 1.00 75.31 91 LEU A N 1
ATOM 727 C CA . LEU A 1 91 ? 15.806 -7.763 6.803 1.00 75.31 91 LEU A CA 1
ATOM 728 C C . LEU A 1 91 ? 15.319 -7.492 5.367 1.00 75.31 91 LEU A C 1
ATOM 730 O O . LEU A 1 91 ? 16.158 -7.281 4.488 1.00 75.31 91 LEU A O 1
ATOM 734 N N . PRO A 1 92 ? 14.002 -7.513 5.101 1.00 79.88 92 PRO A N 1
ATOM 735 C CA . PRO A 1 92 ? 13.489 -7.179 3.778 1.00 79.88 92 PRO A CA 1
ATOM 736 C C . PRO A 1 92 ? 13.808 -5.734 3.386 1.00 79.88 92 PRO A C 1
ATOM 738 O O . PRO A 1 92 ? 13.937 -4.867 4.248 1.00 79.88 92 PRO A O 1
ATOM 741 N N . ASP A 1 93 ? 13.891 -5.461 2.086 1.00 84.19 93 ASP A N 1
ATOM 742 C CA . ASP A 1 93 ? 14.027 -4.090 1.592 1.00 84.19 93 ASP A CA 1
ATOM 743 C C . ASP A 1 93 ? 12.714 -3.322 1.802 1.00 84.19 93 ASP A C 1
ATOM 745 O O . ASP A 1 93 ? 11.696 -3.631 1.176 1.00 84.19 93 ASP A O 1
ATOM 749 N N . PHE A 1 94 ? 12.734 -2.322 2.684 1.00 84.88 94 PHE A N 1
ATOM 750 C CA . PHE A 1 94 ? 11.582 -1.469 2.972 1.00 84.88 94 PHE A CA 1
ATOM 751 C C . PHE A 1 94 ? 11.041 -0.758 1.725 1.00 84.88 94 PHE A C 1
ATOM 753 O O . PHE A 1 94 ? 9.824 -0.654 1.565 1.00 84.88 94 PHE A O 1
ATOM 760 N N . TYR A 1 95 ? 11.927 -0.301 0.837 1.00 86.56 95 TYR A N 1
ATOM 761 C CA . TYR A 1 95 ? 11.558 0.532 -0.308 1.00 86.56 95 TYR A CA 1
ATOM 762 C C . TYR A 1 95 ? 10.943 -0.260 -1.466 1.00 86.56 95 TYR A C 1
ATOM 764 O O . TYR A 1 95 ? 10.389 0.339 -2.390 1.00 86.56 95 TYR A O 1
ATOM 772 N N . SER A 1 96 ? 10.967 -1.594 -1.394 1.00 89.94 96 SER A N 1
ATOM 773 C CA . SER A 1 96 ? 10.159 -2.441 -2.273 1.00 89.94 96 SER A CA 1
ATOM 774 C C . SER A 1 96 ? 8.663 -2.141 -2.096 1.00 89.94 96 SER A C 1
ATOM 776 O O . SER A 1 96 ? 8.180 -1.848 -0.994 1.00 89.94 96 SER A O 1
ATOM 778 N N . VAL A 1 97 ? 7.908 -2.206 -3.192 1.00 91.75 97 VAL A N 1
ATOM 779 C CA . VAL A 1 97 ? 6.474 -1.885 -3.217 1.00 91.75 97 VAL A CA 1
ATOM 780 C C . VAL A 1 97 ? 5.707 -2.800 -2.269 1.00 91.75 97 VAL A C 1
ATOM 782 O O . VAL A 1 97 ? 4.864 -2.327 -1.511 1.00 91.75 97 VAL A O 1
ATOM 785 N N . SER A 1 98 ? 6.023 -4.093 -2.254 1.00 91.50 98 SER A N 1
ATOM 786 C CA . SER A 1 98 ? 5.366 -5.094 -1.420 1.00 91.50 98 SER A CA 1
ATOM 787 C C . SER A 1 98 ? 5.589 -4.855 0.073 1.00 91.50 98 SER A C 1
ATOM 789 O O . SER A 1 98 ? 4.639 -4.982 0.849 1.00 91.50 98 SER A O 1
ATOM 791 N N . ASN A 1 99 ? 6.793 -4.456 0.500 1.00 91.12 99 ASN A N 1
ATOM 792 C CA . ASN A 1 99 ? 7.059 -4.148 1.910 1.00 91.12 99 ASN A CA 1
ATOM 793 C C . ASN A 1 99 ? 6.525 -2.779 2.331 1.00 91.12 99 ASN A C 1
ATOM 795 O O . ASN A 1 99 ? 5.996 -2.654 3.440 1.00 91.12 99 ASN A O 1
ATOM 799 N N . THR A 1 100 ? 6.596 -1.777 1.454 1.00 92.88 100 THR A N 1
ATOM 800 C CA . THR A 1 100 ? 5.960 -0.478 1.691 1.00 92.88 100 THR A CA 1
ATOM 801 C C . THR A 1 100 ? 4.447 -0.651 1.859 1.00 92.88 100 THR A C 1
ATOM 803 O O . THR A 1 100 ? 3.890 -0.239 2.875 1.00 92.88 100 THR A O 1
ATOM 806 N N . LEU A 1 101 ? 3.780 -1.336 0.924 1.00 94.50 101 LEU A N 1
ATOM 807 C CA . LEU A 1 101 ? 2.338 -1.584 0.979 1.00 94.50 101 LEU A CA 1
ATOM 808 C C . LEU A 1 101 ? 1.924 -2.453 2.167 1.00 94.50 101 LEU A C 1
ATOM 810 O O . LEU A 1 101 ? 0.910 -2.167 2.796 1.00 94.50 101 LEU A O 1
ATOM 814 N N . ARG A 1 102 ? 2.722 -3.464 2.530 1.00 93.75 102 ARG A N 1
ATOM 815 C CA . ARG A 1 102 ? 2.509 -4.230 3.766 1.00 93.75 102 ARG A CA 1
ATOM 816 C C . ARG A 1 102 ? 2.495 -3.320 4.993 1.00 93.75 102 ARG A C 1
ATOM 818 O O . ARG A 1 102 ? 1.650 -3.477 5.868 1.00 93.75 102 ARG A O 1
ATOM 825 N N . THR A 1 103 ? 3.453 -2.399 5.068 1.00 93.75 103 THR A N 1
ATOM 826 C CA . THR A 1 103 ? 3.605 -1.486 6.208 1.00 93.75 103 THR A CA 1
ATOM 827 C C . THR A 1 103 ? 2.436 -0.511 6.285 1.00 93.75 103 THR A C 1
ATOM 829 O O . THR A 1 103 ? 1.880 -0.301 7.359 1.00 93.75 103 THR A O 1
ATOM 832 N N . VAL A 1 104 ? 2.009 0.025 5.141 1.00 94.94 104 VAL A N 1
ATOM 833 C CA . VAL A 1 104 ? 0.810 0.867 5.043 1.00 94.94 104 VAL A CA 1
ATOM 834 C C . VAL A 1 104 ? -0.456 0.089 5.410 1.00 94.94 104 VAL A C 1
ATOM 836 O O . VAL A 1 104 ? -1.305 0.614 6.119 1.00 94.94 104 VAL A O 1
ATOM 839 N N . GLY A 1 105 ? -0.577 -1.172 4.992 1.00 94.50 105 GLY A N 1
ATOM 840 C CA . GLY A 1 105 ? -1.698 -2.025 5.389 1.00 94.50 105 GLY A CA 1
ATOM 841 C C . GLY A 1 105 ? -1.765 -2.207 6.901 1.00 94.50 105 GLY A C 1
ATOM 842 O O . GLY A 1 105 ? -2.790 -1.917 7.505 1.00 94.50 105 GLY A O 1
ATOM 843 N N . ALA A 1 106 ? -0.635 -2.536 7.531 1.00 93.19 106 ALA A N 1
ATOM 844 C CA . ALA A 1 106 ? -0.559 -2.647 8.985 1.00 93.19 106 ALA A CA 1
ATOM 845 C C . ALA A 1 106 ? -0.871 -1.322 9.708 1.00 93.19 106 ALA A C 1
ATOM 847 O O . ALA A 1 106 ? -1.451 -1.337 10.792 1.00 93.19 106 ALA A O 1
ATOM 848 N N . TYR A 1 107 ? -0.509 -0.178 9.116 1.00 94.19 107 TYR A N 1
ATOM 849 C CA . TYR A 1 107 ? -0.890 1.142 9.626 1.00 94.19 107 TYR A CA 1
ATOM 850 C C . TYR A 1 107 ? -2.415 1.337 9.624 1.00 94.19 107 TYR A C 1
ATOM 852 O O . TYR A 1 107 ? -2.981 1.758 10.633 1.00 94.19 107 TYR A O 1
ATOM 860 N N . LEU A 1 108 ? -3.081 1.001 8.515 1.00 93.62 108 LEU A N 1
ATOM 861 C CA . LEU A 1 108 ? -4.540 1.092 8.380 1.00 93.62 108 LEU A CA 1
ATOM 862 C C . LEU A 1 108 ? -5.252 0.133 9.344 1.00 93.62 108 LEU A C 1
ATOM 864 O O . LEU A 1 108 ? -6.200 0.539 10.019 1.00 93.62 108 LEU A O 1
ATOM 868 N N . ASP A 1 109 ? -4.744 -1.096 9.466 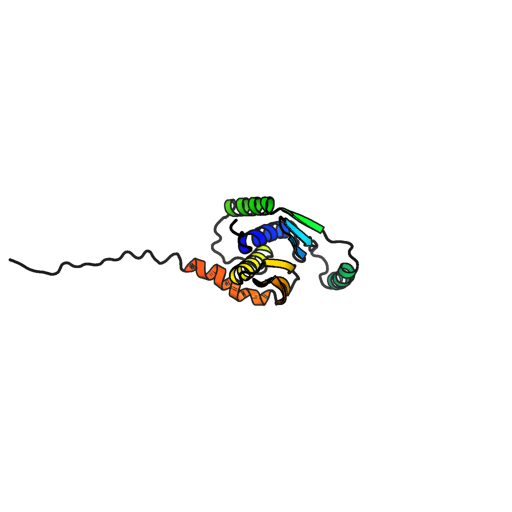1.00 92.69 109 ASP A N 1
ATOM 869 C CA . ASP A 1 109 ? -5.249 -2.110 10.397 1.00 92.69 109 ASP A CA 1
ATOM 870 C C . ASP A 1 109 ? -5.159 -1.628 11.850 1.00 92.69 109 ASP A C 1
ATOM 872 O O . ASP A 1 109 ? -6.141 -1.688 12.590 1.00 92.69 109 ASP A O 1
ATOM 876 N N . ALA A 1 110 ? -4.004 -1.088 12.255 1.00 91.25 110 ALA A N 1
ATOM 877 C CA . ALA A 1 110 ? -3.796 -0.561 13.604 1.00 91.25 110 ALA A CA 1
ATOM 878 C C . ALA A 1 110 ? -4.697 0.644 13.912 1.00 91.25 110 ALA A C 1
ATOM 880 O O . ALA A 1 110 ? -5.126 0.823 15.052 1.00 91.25 110 ALA A O 1
ATOM 881 N N . LYS A 1 111 ? -5.006 1.463 12.900 1.00 91.00 111 LYS A N 1
ATOM 882 C CA . LYS A 1 111 ? -5.920 2.604 13.029 1.00 91.00 111 LYS A CA 1
ATOM 883 C C . LYS A 1 111 ? -7.393 2.178 13.056 1.00 91.00 111 LYS A C 1
ATOM 885 O O . LYS A 1 111 ? -8.234 2.930 13.546 1.00 91.00 111 LYS A O 1
ATOM 890 N N . GLY A 1 112 ? -7.712 0.983 12.557 1.00 91.25 112 GLY A N 1
ATOM 891 C CA . GLY A 1 112 ? -9.077 0.465 12.482 1.00 91.25 112 GLY A CA 1
ATOM 892 C C . GLY A 1 112 ? -9.969 1.285 11.549 1.00 91.25 112 GLY A C 1
ATOM 893 O O . GLY A 1 112 ? -11.117 1.559 11.900 1.00 91.25 112 GLY A O 1
ATOM 894 N N . VAL A 1 113 ? -9.417 1.714 10.410 1.00 93.38 113 VAL A N 1
ATOM 895 C CA . VAL A 1 113 ? -10.094 2.536 9.391 1.00 93.38 113 VAL A CA 1
ATOM 896 C C . VAL A 1 113 ? -10.359 1.734 8.122 1.00 93.38 113 VAL A C 1
ATOM 898 O O . VAL A 1 113 ? -9.676 0.751 7.835 1.00 93.38 113 VAL A O 1
ATOM 901 N N . GLU A 1 114 ? -11.340 2.161 7.335 1.00 93.06 114 GLU A N 1
ATOM 902 C CA . GLU A 1 114 ? -11.642 1.560 6.039 1.00 93.06 114 GLU A CA 1
ATOM 903 C C . GLU A 1 114 ? -10.902 2.314 4.929 1.00 93.06 114 GLU A C 1
ATOM 905 O O . GLU A 1 114 ? -11.115 3.508 4.733 1.00 93.06 114 GLU A O 1
ATOM 910 N N . LEU A 1 115 ? -10.023 1.634 4.189 1.00 94.69 115 LEU A N 1
ATOM 911 C CA . LEU A 1 115 ? -9.335 2.245 3.055 1.00 94.69 115 LEU A CA 1
ATOM 912 C C . LEU A 1 115 ? -10.349 2.615 1.968 1.00 94.69 115 LEU A C 1
ATOM 914 O O . LEU A 1 115 ? -11.159 1.779 1.578 1.00 94.69 115 LEU A O 1
ATOM 918 N N . VAL A 1 116 ? -10.251 3.834 1.441 1.00 94.44 116 VAL A N 1
ATOM 919 C CA . VAL A 1 116 ? -10.996 4.284 0.257 1.00 94.44 116 VAL A CA 1
ATOM 920 C C . VAL A 1 116 ? -10.052 4.316 -0.940 1.00 94.44 116 VAL A C 1
ATOM 922 O O . VAL A 1 116 ? -10.304 3.681 -1.965 1.00 94.44 116 VAL A O 1
ATOM 925 N N . GLU A 1 117 ? -8.919 5.001 -0.788 1.00 94.19 117 GLU A N 1
ATOM 926 C CA . GLU A 1 117 ? -7.970 5.230 -1.871 1.00 94.19 117 GLU A CA 1
ATOM 927 C C . GLU A 1 117 ? -6.533 5.370 -1.351 1.00 94.19 117 GLU A C 1
ATOM 929 O O . GLU A 1 117 ? -6.290 5.884 -0.261 1.00 94.19 117 GLU A O 1
ATOM 934 N N . LEU A 1 118 ? -5.568 4.899 -2.136 1.00 95.81 118 LEU A N 1
ATOM 935 C CA . LEU A 1 118 ? -4.138 4.979 -1.872 1.00 95.81 118 LEU A CA 1
ATOM 936 C C . LEU A 1 118 ? -3.419 5.391 -3.149 1.00 95.81 118 LEU A C 1
ATOM 938 O O . LEU A 1 118 ? -3.514 4.717 -4.169 1.00 95.81 118 LEU A O 1
ATOM 942 N N . HIS A 1 119 ? -2.647 6.469 -3.092 1.00 93.38 119 HIS A N 1
ATOM 943 C CA . HIS A 1 119 ? -1.774 6.891 -4.183 1.00 93.38 119 HIS A CA 1
ATOM 944 C C . HIS A 1 119 ? -0.336 6.645 -3.768 1.00 93.38 119 HIS A C 1
ATOM 946 O O . HIS A 1 119 ? 0.162 7.261 -2.828 1.00 93.38 119 HIS A O 1
ATOM 952 N N . LYS A 1 120 ? 0.356 5.758 -4.479 1.00 92.12 120 LYS A N 1
ATOM 953 C CA . LYS A 1 120 ? 1.779 5.509 -4.271 1.00 92.12 120 LYS A CA 1
ATOM 954 C C . LYS A 1 120 ? 2.573 6.286 -5.311 1.00 92.12 120 LYS A C 1
ATOM 956 O O . LYS A 1 120 ? 2.443 6.058 -6.513 1.00 92.12 120 LYS A O 1
ATOM 961 N N . ARG A 1 121 ? 3.422 7.198 -4.842 1.00 88.19 121 ARG A N 1
ATOM 962 C CA . ARG A 1 121 ? 4.383 7.965 -5.647 1.00 88.19 121 ARG A CA 1
ATOM 963 C C . ARG A 1 121 ? 5.817 7.554 -5.273 1.00 88.19 121 ARG A C 1
ATOM 965 O O . ARG A 1 121 ? 6.002 6.766 -4.339 1.00 88.19 121 ARG A O 1
ATOM 972 N N . PRO A 1 122 ? 6.856 8.037 -5.981 1.00 86.00 122 PRO A N 1
ATOM 973 C CA . PRO A 1 122 ? 8.235 7.650 -5.676 1.00 86.00 122 PRO A CA 1
ATOM 974 C C . PRO A 1 122 ? 8.654 7.969 -4.234 1.00 86.00 122 PRO A C 1
ATOM 976 O O . PRO A 1 122 ? 9.279 7.137 -3.587 1.00 86.00 122 PRO A O 1
ATOM 979 N N . ILE A 1 123 ? 8.260 9.139 -3.720 1.00 85.56 123 ILE A N 1
ATOM 980 C CA . ILE A 1 123 ? 8.688 9.638 -2.401 1.00 85.56 123 ILE A CA 1
ATOM 981 C C . ILE A 1 123 ? 7.547 9.814 -1.394 1.00 85.56 123 ILE A C 1
ATOM 983 O O . ILE A 1 123 ? 7.818 10.010 -0.210 1.00 85.56 123 ILE A O 1
ATOM 987 N N . SER A 1 124 ? 6.289 9.734 -1.832 1.00 90.62 124 SER A N 1
ATOM 988 C CA . SER A 1 124 ? 5.114 9.952 -0.986 1.00 90.62 124 SER A CA 1
ATOM 989 C C . SER A 1 124 ? 4.031 8.895 -1.185 1.00 90.62 124 SER A C 1
ATOM 991 O O . SER A 1 124 ? 4.010 8.157 -2.178 1.00 90.62 124 SER A O 1
ATOM 993 N N . ILE A 1 125 ? 3.156 8.815 -0.190 1.00 94.12 125 ILE A N 1
ATOM 994 C CA . ILE A 1 125 ? 1.950 8.006 -0.158 1.00 94.12 125 ILE A CA 1
ATOM 995 C C . ILE A 1 125 ? 0.829 8.907 0.331 1.00 94.12 125 ILE A C 1
ATOM 997 O O . ILE A 1 125 ? 0.890 9.421 1.448 1.00 94.12 125 ILE A O 1
ATOM 1001 N N . THR A 1 126 ? -0.201 9.045 -0.490 1.00 94.94 126 THR A N 1
ATOM 1002 C CA . THR A 1 126 ? -1.435 9.719 -0.097 1.00 94.94 126 THR A CA 1
ATOM 1003 C C . THR A 1 126 ? -2.482 8.660 0.214 1.00 94.94 126 THR A C 1
ATOM 1005 O O . THR A 1 126 ? -2.674 7.729 -0.568 1.00 94.94 126 THR A O 1
ATOM 1008 N N . LEU A 1 127 ? -3.132 8.772 1.366 1.00 96.06 127 LEU A N 1
ATOM 1009 C CA . LEU A 1 127 ? -4.164 7.854 1.831 1.00 96.06 127 LEU A CA 1
ATOM 1010 C C . LEU A 1 127 ? -5.465 8.617 2.003 1.00 96.06 127 LEU A C 1
ATOM 1012 O O . LEU A 1 127 ? -5.486 9.660 2.651 1.00 96.06 127 LEU A O 1
ATOM 1016 N N . SER A 1 128 ? -6.551 8.050 1.495 1.00 95.69 128 SER A N 1
ATOM 1017 C CA . SER A 1 128 ? -7.896 8.406 1.910 1.00 95.69 128 SER A CA 1
ATOM 1018 C C . SER A 1 128 ? -8.576 7.198 2.531 1.00 95.69 128 SER A C 1
ATOM 1020 O O . SER A 1 128 ? -8.573 6.102 1.968 1.00 95.69 128 SER A O 1
ATOM 1022 N N . TYR A 1 129 ? -9.137 7.388 3.716 1.00 95.56 129 TYR A N 1
ATOM 1023 C CA . TYR A 1 129 ? -9.816 6.342 4.467 1.00 95.56 129 TYR A CA 1
ATOM 1024 C C . TYR A 1 129 ? -11.031 6.912 5.182 1.00 95.56 129 TYR A C 1
ATOM 1026 O O . TYR A 1 129 ? -11.127 8.112 5.428 1.00 95.56 129 TYR A O 1
ATOM 1034 N N . ARG A 1 130 ? -11.955 6.027 5.523 1.00 94.81 130 ARG A N 1
ATOM 1035 C CA . ARG A 1 130 ? -13.127 6.317 6.327 1.00 94.81 130 ARG A CA 1
ATOM 1036 C C . ARG A 1 130 ? -12.870 5.867 7.759 1.00 94.81 130 ARG A C 1
ATOM 1038 O O . ARG A 1 130 ? -12.431 4.738 7.987 1.00 94.81 130 ARG A O 1
ATOM 1045 N N . ASP A 1 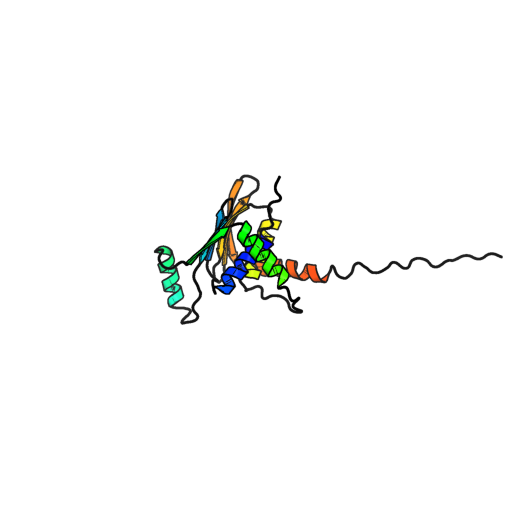131 ? -13.094 6.755 8.716 1.00 92.25 131 ASP A N 1
ATOM 1046 C CA . ASP A 1 131 ? -13.031 6.398 10.130 1.00 92.25 131 ASP A CA 1
ATOM 1047 C C . ASP A 1 131 ? -14.291 5.644 10.591 1.00 92.25 131 ASP A C 1
ATOM 1049 O O . ASP A 1 131 ? -15.190 5.330 9.809 1.00 92.25 131 ASP A O 1
ATOM 1053 N N . LYS A 1 132 ? -14.348 5.317 11.884 1.00 88.75 132 LYS A N 1
ATOM 1054 C CA . LYS A 1 132 ? -15.470 4.572 12.473 1.00 88.75 132 LYS A CA 1
ATOM 1055 C C . LYS A 1 132 ? -16.780 5.362 12.485 1.00 88.75 132 LYS A C 1
ATOM 1057 O O . LYS A 1 132 ? -17.838 4.753 12.598 1.00 88.75 132 LYS A O 1
ATOM 1062 N N . GLU A 1 133 ? -16.704 6.685 12.391 1.00 90.44 133 GLU A N 1
ATOM 1063 C CA . GLU A 1 133 ? -17.857 7.588 12.346 1.00 90.44 133 GLU A CA 1
ATOM 1064 C C . GLU A 1 133 ? -18.363 7.780 10.912 1.00 90.44 133 GLU A C 1
ATOM 1066 O O . GLU A 1 133 ? -19.429 8.348 10.691 1.00 90.44 133 GLU A O 1
ATOM 1071 N N . GLY A 1 134 ? -17.629 7.261 9.927 1.00 88.06 134 GLY A N 1
ATOM 1072 C CA . GLY A 1 134 ? -17.974 7.381 8.522 1.00 88.06 134 GLY A CA 1
ATOM 1073 C C . GLY A 1 134 ? -17.368 8.610 7.847 1.00 88.06 134 GLY A C 1
ATOM 1074 O O . GLY A 1 134 ? -17.587 8.800 6.647 1.00 88.06 134 GLY A O 1
ATOM 1075 N N . HIS A 1 135 ? -16.584 9.417 8.568 1.00 92.88 135 HIS A N 1
ATOM 1076 C CA . HIS A 1 135 ? -15.949 10.595 8.000 1.00 92.88 135 HIS A CA 1
ATOM 1077 C C . HIS A 1 135 ? -14.756 10.187 7.143 1.00 92.88 135 HIS A C 1
ATOM 1079 O O . HIS A 1 135 ? -13.907 9.380 7.533 1.00 92.88 135 HIS A O 1
ATOM 1085 N N . GLN A 1 136 ? -14.699 10.758 5.943 1.00 94.12 136 GLN A N 1
ATOM 1086 C CA . GLN A 1 136 ? -13.573 10.562 5.050 1.00 94.12 136 GLN A CA 1
ATOM 1087 C C . GLN A 1 136 ? -12.440 11.500 5.450 1.00 94.12 136 GLN A C 1
ATOM 1089 O O . GLN A 1 136 ? -12.615 12.713 5.528 1.00 94.12 136 GLN A O 1
ATOM 1094 N N . GLN A 1 137 ? -11.271 10.916 5.662 1.00 94.94 137 GLN A N 1
ATOM 1095 C CA . GLN A 1 137 ? -10.043 11.618 5.984 1.00 94.94 137 GLN A CA 1
ATOM 1096 C C . GLN A 1 137 ? -9.025 11.404 4.870 1.00 94.94 137 GLN A C 1
ATOM 1098 O O . GLN A 1 137 ? -9.034 10.378 4.182 1.00 94.94 137 GLN A O 1
ATOM 1103 N N . GLY A 1 138 ? -8.151 12.389 4.692 1.00 93.69 138 GLY A N 1
ATOM 1104 C CA . GLY A 1 138 ? -7.037 12.349 3.756 1.00 93.69 138 GLY A CA 1
ATOM 1105 C C . GLY A 1 138 ? -5.735 12.688 4.468 1.00 93.69 138 GLY A C 1
ATOM 1106 O O . GLY A 1 138 ? -5.690 13.616 5.271 1.00 93.69 138 GLY A O 1
ATOM 1107 N N . GLU A 1 139 ? -4.669 11.955 4.175 1.00 94.31 139 GLU A N 1
ATOM 1108 C CA . GLU A 1 139 ? -3.322 12.308 4.617 1.00 94.31 139 GLU A CA 1
ATOM 1109 C C . GLU A 1 139 ? -2.309 12.080 3.501 1.00 94.31 139 GLU A C 1
ATOM 1111 O O . GLU A 1 139 ? -2.411 11.118 2.742 1.00 94.31 139 GLU A O 1
ATOM 1116 N N . ASP A 1 140 ? -1.316 12.960 3.419 1.00 93.44 140 ASP A N 1
ATOM 1117 C CA . ASP A 1 140 ? -0.158 12.798 2.549 1.00 93.44 140 ASP A CA 1
ATOM 1118 C C . ASP A 1 140 ? 1.089 12.652 3.417 1.00 93.44 140 ASP A C 1
ATOM 1120 O O . ASP A 1 140 ? 1.336 13.450 4.326 1.00 93.44 140 ASP A O 1
ATOM 1124 N N . ARG A 1 141 ? 1.852 11.588 3.181 1.00 92.31 141 ARG A N 1
ATOM 1125 C CA . ARG A 1 141 ? 3.024 11.239 3.980 1.00 92.31 141 ARG A CA 1
ATOM 1126 C C . ARG A 1 141 ? 4.176 10.837 3.082 1.00 92.31 141 ARG A C 1
ATOM 1128 O O . ARG A 1 141 ? 3.995 10.212 2.042 1.00 92.31 141 ARG A O 1
ATOM 1135 N N . THR A 1 142 ? 5.401 11.119 3.509 1.00 91.75 142 THR A N 1
ATOM 1136 C CA . THR A 1 142 ? 6.5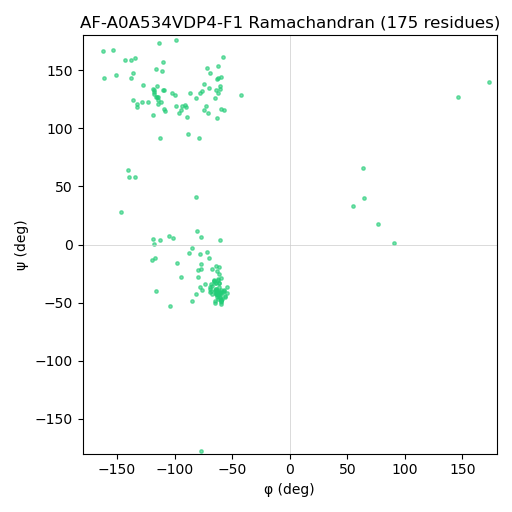81 10.588 2.820 1.00 91.75 142 THR A CA 1
ATOM 1137 C C . THR A 1 142 ? 6.674 9.076 3.021 1.00 91.75 142 THR A C 1
ATOM 1139 O O . THR A 1 142 ? 6.325 8.567 4.089 1.00 91.75 142 THR A O 1
ATOM 1142 N N . VAL A 1 143 ? 7.195 8.343 2.032 1.00 89.00 143 VAL A N 1
ATOM 1143 C CA . VAL A 1 143 ? 7.455 6.895 2.158 1.00 89.00 143 VAL A CA 1
ATOM 1144 C C . VAL A 1 143 ? 8.328 6.623 3.388 1.00 89.00 143 VAL A C 1
ATOM 1146 O O . VAL A 1 143 ? 8.031 5.733 4.177 1.00 89.00 143 VAL A O 1
ATOM 1149 N N . SER A 1 144 ? 9.349 7.453 3.618 1.00 89.25 144 SER A N 1
ATOM 1150 C CA . SER A 1 144 ? 10.259 7.335 4.762 1.00 89.25 144 SER A CA 1
ATOM 1151 C C . SER A 1 144 ? 9.573 7.478 6.125 1.00 89.25 144 SER A C 1
ATOM 1153 O O . SER A 1 144 ? 10.060 6.907 7.096 1.00 89.25 144 SER A O 1
ATOM 1155 N N . SER A 1 145 ? 8.432 8.172 6.225 1.00 91.50 145 SER A N 1
ATOM 1156 C CA . SER A 1 145 ? 7.694 8.280 7.496 1.00 91.50 145 SER A CA 1
ATOM 1157 C C . SER A 1 145 ? 7.169 6.929 8.007 1.00 91.50 145 SER A C 1
ATOM 1159 O O . SER A 1 145 ? 6.987 6.756 9.210 1.00 91.50 145 SER A O 1
ATOM 1161 N N . PHE A 1 146 ? 6.999 5.943 7.117 1.00 91.81 146 PHE A N 1
ATOM 1162 C CA . PHE A 1 146 ? 6.586 4.585 7.475 1.00 91.81 146 PHE A CA 1
ATOM 1163 C C . PHE A 1 146 ? 7.760 3.685 7.904 1.00 91.81 146 PHE A C 1
ATOM 1165 O O . PHE A 1 146 ? 7.535 2.545 8.307 1.00 91.81 146 PHE A O 1
ATOM 1172 N N . TYR A 1 147 ? 9.009 4.166 7.861 1.00 87.69 147 TYR A N 1
ATOM 1173 C CA . TYR A 1 147 ? 10.190 3.345 8.150 1.00 87.69 147 TYR A CA 1
ATOM 1174 C C . TYR A 1 147 ? 10.234 2.842 9.600 1.00 87.69 147 TYR A C 1
ATOM 1176 O O . TYR A 1 147 ? 10.517 1.670 9.839 1.00 87.69 147 TYR A O 1
ATOM 1184 N N . ASN A 1 148 ? 9.885 3.686 10.576 1.00 86.81 148 ASN A N 1
ATOM 1185 C CA . ASN A 1 148 ? 9.843 3.264 11.981 1.00 86.81 148 ASN A CA 1
ATOM 1186 C C . ASN A 1 148 ? 8.789 2.173 12.207 1.00 86.81 148 ASN A C 1
ATOM 1188 O O . ASN A 1 148 ? 9.076 1.160 12.839 1.00 86.81 148 ASN A O 1
ATOM 1192 N N . LEU A 1 149 ? 7.603 2.326 11.606 1.00 87.31 149 LEU A N 1
ATOM 1193 C CA . LEU A 1 149 ? 6.560 1.303 11.660 1.00 87.31 149 LEU A CA 1
ATOM 1194 C C . LEU A 1 149 ? 7.029 -0.011 11.016 1.00 87.31 149 LEU A C 1
ATOM 1196 O O . LEU A 1 149 ? 6.784 -1.090 11.551 1.00 87.31 149 LEU A O 1
ATOM 1200 N N . PHE A 1 150 ? 7.753 0.064 9.898 1.00 87.25 150 PHE A N 1
ATOM 1201 C CA . PHE A 1 150 ? 8.376 -1.108 9.289 1.00 87.25 150 PHE A CA 1
ATOM 1202 C C . PHE A 1 150 ? 9.353 -1.797 10.252 1.00 87.25 150 PHE A C 1
ATOM 1204 O O . PHE A 1 150 ? 9.274 -3.014 10.436 1.00 87.25 150 PHE A O 1
ATOM 1211 N N . LEU A 1 151 ? 10.232 -1.044 10.920 1.00 85.94 151 LEU A N 1
ATOM 1212 C CA . LEU A 1 151 ? 11.148 -1.609 11.912 1.00 85.94 151 LEU A CA 1
ATOM 1213 C C . LEU A 1 151 ? 10.401 -2.285 13.064 1.00 85.94 151 LEU A C 1
ATOM 1215 O O . LEU A 1 151 ? 10.808 -3.364 13.483 1.00 85.94 151 LEU A O 1
ATOM 1219 N N . GLU A 1 152 ? 9.288 -1.729 13.541 1.00 84.75 152 GLU A N 1
ATOM 1220 C CA . GLU A 1 152 ? 8.471 -2.366 14.581 1.00 84.75 152 GLU A CA 1
ATOM 1221 C C . GLU A 1 152 ? 7.861 -3.699 14.118 1.00 84.75 152 GLU A C 1
ATOM 1223 O O . GLU A 1 152 ? 7.898 -4.691 14.857 1.00 84.75 152 GLU A O 1
ATOM 1228 N N . LEU A 1 153 ? 7.353 -3.758 12.881 1.00 79.31 153 LEU A N 1
ATOM 1229 C CA . LEU A 1 153 ? 6.776 -4.975 12.295 1.00 79.31 153 LEU A CA 1
ATOM 1230 C C . LEU A 1 153 ? 7.797 -6.116 12.189 1.00 79.31 153 LEU A C 1
ATOM 1232 O O . LEU A 1 153 ? 7.446 -7.285 12.381 1.00 79.31 153 LEU A O 1
ATOM 1236 N N . TYR A 1 154 ? 9.057 -5.796 11.883 1.00 73.00 154 TYR A N 1
ATOM 1237 C CA . TYR A 1 154 ? 10.119 -6.792 11.714 1.00 73.00 154 TYR A CA 1
ATOM 1238 C C . TYR A 1 154 ? 10.944 -7.032 12.988 1.00 73.00 154 TYR A C 1
ATOM 1240 O O . TYR A 1 154 ? 11.399 -8.155 13.209 1.00 73.00 154 TYR A O 1
ATOM 1248 N N . GLY A 1 155 ? 11.055 -6.044 13.875 1.00 65.69 155 GLY A N 1
ATOM 1249 C CA . GLY A 1 155 ? 11.723 -6.141 15.175 1.00 65.69 155 GLY A CA 1
ATOM 1250 C C . GLY A 1 155 ? 10.966 -7.022 16.171 1.00 65.69 155 GLY A C 1
ATOM 1251 O O . GLY A 1 155 ? 11.578 -7.831 16.871 1.00 65.69 155 GLY A O 1
ATOM 1252 N N . LYS A 1 156 ? 9.623 -6.988 16.168 1.00 55.44 156 LYS A N 1
ATOM 1253 C CA . LYS A 1 156 ? 8.794 -7.855 17.034 1.00 55.44 156 LYS A CA 1
ATOM 1254 C C . LYS A 1 156 ? 8.927 -9.355 16.728 1.00 55.44 156 LYS A C 1
ATOM 1256 O O . LYS A 1 156 ? 8.643 -10.184 17.591 1.00 55.44 156 LYS A O 1
ATOM 1261 N N . ARG A 1 157 ? 9.423 -9.739 15.543 1.00 50.91 157 ARG A N 1
ATOM 1262 C CA . ARG A 1 157 ? 9.690 -11.150 15.190 1.00 50.91 157 ARG A CA 1
ATOM 1263 C C . ARG A 1 157 ? 10.963 -11.724 15.817 1.00 50.91 157 ARG A C 1
ATOM 1265 O O . ARG A 1 157 ? 11.095 -12.945 15.858 1.00 50.91 157 ARG A O 1
ATOM 1272 N N . GLY A 1 158 ? 11.869 -10.884 16.319 1.00 43.62 158 GLY A N 1
ATOM 1273 C CA . GLY A 1 158 ? 13.073 -11.328 17.030 1.00 43.62 158 GLY A CA 1
ATOM 1274 C C . GLY A 1 158 ? 12.821 -11.725 18.488 1.00 43.62 158 GLY A C 1
ATOM 1275 O O . GLY A 1 158 ? 13.591 -12.505 19.038 1.00 43.62 158 GLY A O 1
ATOM 1276 N N . GLN A 1 159 ? 11.737 -11.242 19.109 1.00 41.09 159 GLN A N 1
ATOM 1277 C CA . GLN A 1 159 ? 11.489 -11.452 20.543 1.00 41.09 159 GLN A CA 1
ATOM 1278 C C . GLN A 1 159 ? 10.540 -12.611 20.878 1.00 41.09 159 GLN A C 1
ATOM 1280 O O . GLN A 1 159 ? 10.576 -13.122 21.992 1.00 41.09 159 GLN A O 1
ATOM 1285 N N . GLN A 1 160 ? 9.764 -13.129 19.920 1.00 42.44 160 GLN A N 1
ATOM 1286 C CA . GLN A 1 160 ? 8.917 -14.311 20.160 1.00 42.44 160 GLN A CA 1
ATOM 1287 C C . GLN A 1 160 ? 9.679 -15.651 20.178 1.00 42.44 160 GLN A C 1
ATOM 1289 O O . GLN A 1 160 ? 9.054 -16.704 20.271 1.00 42.44 160 GLN A O 1
ATOM 1294 N N . LYS A 1 161 ? 11.019 -15.643 20.116 1.00 39.22 161 LYS A N 1
ATOM 1295 C CA . LYS A 1 161 ? 11.838 -16.863 20.237 1.00 39.22 161 LYS A CA 1
ATOM 1296 C C . LYS A 1 161 ? 12.492 -17.069 21.610 1.00 39.22 161 LYS A C 1
ATOM 1298 O O . LYS A 1 161 ? 13.207 -18.051 21.774 1.00 39.22 161 LYS A O 1
ATOM 1303 N N . THR A 1 162 ? 12.193 -16.226 22.602 1.00 42.31 162 THR A N 1
ATOM 1304 C CA . THR A 1 162 ? 12.752 -16.355 23.961 1.00 42.31 162 THR A CA 1
ATOM 1305 C C . THR A 1 162 ? 11.670 -16.198 25.026 1.00 42.31 162 THR A C 1
ATOM 1307 O O . THR A 1 162 ? 11.759 -15.333 25.879 1.00 42.31 162 THR A O 1
ATOM 1310 N N . LEU A 1 163 ? 10.637 -17.041 24.991 1.00 40.75 163 LEU A N 1
ATOM 1311 C CA . LEU A 1 163 ? 9.829 -17.367 26.176 1.00 40.75 163 LEU A CA 1
ATOM 1312 C C . LEU A 1 163 ? 9.501 -18.866 26.163 1.00 40.75 163 LEU A C 1
ATOM 1314 O O . LEU A 1 163 ? 8.359 -19.307 26.136 1.00 40.75 163 LEU A O 1
ATOM 1318 N N . THR A 1 164 ? 10.549 -19.683 26.141 1.00 44.12 164 THR A N 1
ATOM 1319 C CA . THR A 1 164 ? 10.498 -21.040 26.695 1.00 44.12 164 THR A CA 1
ATOM 1320 C C . THR A 1 164 ? 11.827 -21.290 27.390 1.00 44.12 164 THR A C 1
ATOM 1322 O O . THR A 1 164 ? 12.632 -22.117 26.977 1.00 44.12 164 THR A O 1
ATOM 1325 N N . VAL A 1 165 ? 12.092 -20.512 28.438 1.00 41.12 165 VAL A N 1
ATOM 1326 C CA . VAL A 1 165 ? 13.060 -20.927 29.450 1.00 41.12 165 VAL A CA 1
ATOM 1327 C C . VAL A 1 165 ? 12.256 -21.710 30.477 1.00 41.12 165 VAL A C 1
ATOM 1329 O O . VAL A 1 165 ? 11.388 -21.164 31.155 1.00 41.12 165 VAL A O 1
ATOM 1332 N N . LYS A 1 166 ? 12.496 -23.026 30.494 1.00 40.75 166 LYS A N 1
ATOM 1333 C CA . LYS A 1 166 ? 12.082 -23.945 31.555 1.00 40.75 166 LYS A CA 1
ATOM 1334 C C . LYS A 1 166 ? 12.333 -23.285 32.910 1.00 40.75 166 LYS A C 1
ATOM 1336 O O . LYS A 1 166 ? 13.456 -22.868 33.168 1.00 40.75 166 LYS A O 1
ATOM 1341 N N . HIS A 1 167 ? 11.324 -23.258 33.771 1.00 36.50 167 HIS A N 1
ATOM 1342 C CA . HIS A 1 167 ? 11.551 -23.140 35.207 1.00 36.50 167 HIS A CA 1
ATOM 1343 C C . HIS A 1 167 ? 12.341 -24.372 35.683 1.00 36.50 167 HIS A C 1
ATOM 1345 O O . HIS A 1 167 ? 11.898 -25.491 35.413 1.00 36.50 167 HIS A O 1
ATOM 1351 N N . PRO A 1 168 ? 13.433 -24.211 36.446 1.00 38.50 168 PRO A N 1
ATOM 1352 C CA . PRO A 1 168 ? 13.835 -25.189 37.431 1.00 38.50 168 PRO A CA 1
ATOM 1353 C C . PRO A 1 168 ? 13.671 -24.539 38.810 1.00 38.50 168 PRO A C 1
ATOM 1355 O O . PRO A 1 168 ? 14.563 -23.860 39.305 1.00 38.50 168 PRO A O 1
ATOM 1358 N N . ASN A 1 169 ? 12.503 -24.726 39.413 1.00 38.75 169 ASN A N 1
ATOM 1359 C CA . ASN A 1 169 ? 12.364 -24.744 40.867 1.00 38.75 169 ASN A CA 1
ATOM 1360 C C . ASN A 1 169 ? 11.942 -26.198 41.154 1.00 38.75 169 ASN A C 1
ATOM 1362 O O . ASN A 1 169 ? 11.071 -26.711 40.457 1.00 38.75 169 ASN A O 1
ATOM 1366 N N . SER A 1 170 ? 12.579 -26.974 42.025 1.00 37.12 170 SER A N 1
ATOM 1367 C CA . SER A 1 170 ? 12.942 -26.611 43.389 1.00 37.12 170 SER A CA 1
ATOM 1368 C C . SER A 1 170 ? 14.040 -27.546 43.913 1.00 37.12 170 SER A C 1
ATOM 1370 O O . SER A 1 170 ? 14.016 -28.747 43.644 1.00 37.12 170 SER A O 1
ATOM 1372 N N . GLN A 1 171 ? 14.969 -27.010 44.705 1.00 42.69 171 GLN A N 1
ATOM 1373 C CA . GLN A 1 171 ? 15.764 -27.802 45.647 1.00 42.69 171 GLN A CA 1
ATOM 1374 C C . GLN A 1 171 ? 14.834 -28.427 46.706 1.00 42.69 171 GLN A C 1
ATOM 1376 O O . GLN A 1 171 ? 13.911 -27.743 47.154 1.00 42.69 171 GLN A O 1
ATOM 1381 N N . PRO A 1 172 ? 15.073 -29.664 47.170 1.00 40.53 172 PRO A N 1
ATOM 1382 C CA . PRO A 1 172 ? 14.510 -30.133 48.424 1.00 40.53 172 PRO A CA 1
ATOM 1383 C C . PRO A 1 172 ? 15.477 -29.809 49.573 1.00 40.53 172 PRO A C 1
ATOM 1385 O O . PRO A 1 172 ? 16.596 -30.316 49.621 1.00 40.53 172 PRO A O 1
ATOM 1388 N N . SER A 1 173 ? 15.021 -28.987 50.515 1.00 43.09 173 SER A N 1
ATOM 1389 C CA . SER A 1 173 ? 15.600 -28.881 51.855 1.00 43.09 173 SER A CA 1
ATOM 1390 C C . SER A 1 173 ? 14.627 -29.521 52.838 1.00 43.09 173 SER A C 1
ATOM 1392 O O . SER A 1 173 ? 13.530 -28.994 52.998 1.00 43.09 173 SER A O 1
ATOM 1394 N N . ALA A 1 174 ? 15.015 -30.624 53.485 1.00 40.12 174 ALA A N 1
ATOM 1395 C CA . ALA A 1 174 ? 14.929 -30.798 54.943 1.00 40.12 174 ALA A CA 1
ATOM 1396 C C . ALA A 1 174 ? 15.288 -32.229 55.390 1.00 40.12 174 ALA A C 1
ATOM 1398 O O . ALA A 1 174 ? 14.904 -33.218 54.774 1.00 40.12 174 ALA A O 1
ATOM 1399 N N . LEU A 1 175 ? 16.024 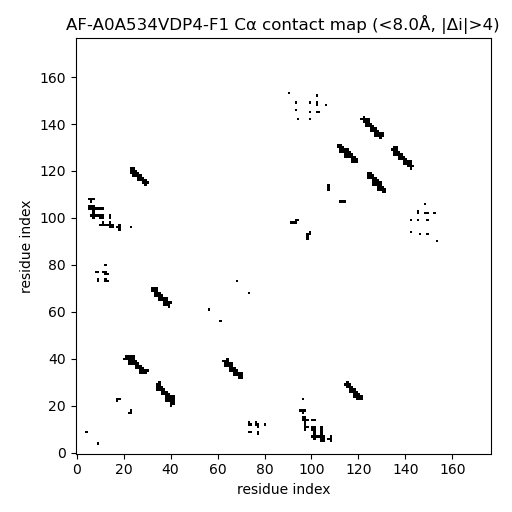-32.259 56.501 1.00 43.19 175 LEU A N 1
ATOM 1400 C CA . LEU A 1 175 ? 16.440 -33.374 57.352 1.00 43.19 175 LEU A CA 1
ATOM 1401 C C . LEU A 1 175 ? 15.286 -34.208 57.943 1.00 43.19 175 LEU A C 1
ATOM 1403 O O . LEU A 1 175 ? 14.178 -33.696 58.083 1.00 43.19 175 LEU A O 1
ATOM 1407 N N . THR A 1 176 ? 15.626 -35.430 58.385 1.00 44.41 176 THR A N 1
ATOM 1408 C CA . THR A 1 176 ? 15.136 -36.273 59.521 1.00 44.41 176 THR A CA 1
ATOM 1409 C C . THR A 1 176 ? 15.221 -37.743 59.065 1.00 44.41 176 THR A C 1
ATOM 1411 O O . THR A 1 176 ? 14.792 -38.045 57.959 1.00 44.41 176 THR A O 1
ATOM 1414 N N . SER A 1 177 ? 15.848 -38.706 59.745 1.00 48.94 177 SER A N 1
ATOM 1415 C CA . SER A 1 177 ? 16.276 -38.900 61.138 1.00 48.94 177 SER A CA 1
ATOM 1416 C C . SER A 1 177 ? 17.578 -39.702 61.198 1.00 48.94 177 SER A C 1
ATOM 1418 O O . SER A 1 177 ? 17.905 -40.365 60.188 1.00 48.94 177 SER A O 1
#

Mean predicted aligned error: 12.63 Å

Foldseek 3Di:
DPPDDFQLLLLLLVLVVCVVQQWQWWKWFDDPFKIKIWTAHDDDPDPPPVVVVVVVCVVVPDGTDIDMGTPVNSVVSSVVVVVPDDPDPDQDDCLRSSNLSSLVSVVCVVQVWAWGMWTGDNFKIKTWTAHPVRDIDIDIDTSVVSVVSSCVVVVVVVPVVPDPDDDDDDDDDDDDD

pLDDT: mean 74.85, std 19.58, range [28.06, 96.06]